Protein AF-A0A414Q2P1-F1 (afdb_monomer_lite)

Secondary structure (DSSP, 8-state):
--HHHHHHHHHS-HHHHHHHHGGGHHHHTSTT----HHHHHTT---GGGT--HHHHHHH-TTTTT-TTHHHHHHHHHTT--HHHHHHHTT---HHHHHHHHH---TT-S-S-GGGGGG-------TTSEEEE-SS-EEEEE-HHHHHHHHHHTT--SPPEEEGGGTEEEEEE-SHHHHHHHHHHHH-

Foldseek 3Di:
DQPLLVLVPVPDDLVVLCVQCPVCSVQSPDPPRLDQLLQVLLRDQCPVSPCDLVSVCVSCVVLVQFPQSQLQVLQSSNSDDLVNVCVVVVADCPVVVCCRNVHDLAQAQRDDLVSLVSGDDDDDLVQWDWDDDPFKIKTWHDQVVQVVSCVVNVFPFHWDQDPVVRTIMTIGGHDNRSNVVVVVVVD

Radius of gyration: 20.67 Å; chains: 1; bounding box: 47×29×58 Å

Structure (mmCIF, N/CA/C/O backbone):
data_AF-A0A414Q2P1-F1
#
_entry.id   AF-A0A414Q2P1-F1
#
loop_
_atom_site.group_PDB
_atom_site.id
_atom_site.type_symbol
_atom_site.label_atom_id
_atom_site.label_alt_id
_atom_site.label_comp_id
_atom_site.label_asym_id
_atom_site.label_entity_id
_atom_site.label_seq_id
_atom_site.pdbx_PDB_ins_code
_atom_site.Cartn_x
_atom_site.Cartn_y
_atom_site.Cartn_z
_atom_site.occupancy
_atom_site.B_iso_or_equiv
_atom_site.auth_seq_id
_atom_site.auth_comp_id
_atom_site.auth_asym_id
_atom_site.auth_atom_id
_atom_site.pdbx_PDB_model_num
ATOM 1 N N . MET A 1 1 ? 8.642 -13.796 -22.201 1.00 82.38 1 MET A N 1
ATOM 2 C CA . MET A 1 1 ? 9.141 -12.411 -22.054 1.00 82.38 1 MET A CA 1
ATOM 3 C C . MET A 1 1 ? 8.268 -11.736 -20.996 1.00 82.38 1 MET A C 1
ATOM 5 O O . MET A 1 1 ? 7.237 -12.309 -20.677 1.00 82.38 1 MET A O 1
ATOM 9 N N . LEU A 1 2 ? 8.707 -10.645 -20.353 1.00 95.00 2 LEU A N 1
ATOM 10 C CA . LEU A 1 2 ? 7.862 -9.969 -19.355 1.00 95.00 2 LEU A CA 1
ATOM 11 C C . LEU A 1 2 ? 6.718 -9.230 -20.065 1.00 95.00 2 LEU A C 1
ATOM 13 O O . LEU A 1 2 ? 6.982 -8.499 -21.020 1.00 95.00 2 LEU A O 1
ATOM 17 N N . ILE A 1 3 ? 5.493 -9.359 -19.563 1.00 96.94 3 ILE A N 1
ATOM 18 C CA . ILE A 1 3 ? 4.287 -8.711 -20.097 1.00 96.94 3 ILE A CA 1
ATOM 19 C C . ILE A 1 3 ? 4.459 -7.189 -20.086 1.00 96.94 3 ILE A C 1
ATOM 21 O O . ILE A 1 3 ? 4.159 -6.514 -21.070 1.00 96.94 3 ILE A O 1
ATOM 25 N N . ILE A 1 4 ? 5.023 -6.620 -19.011 1.00 97.12 4 ILE A N 1
ATOM 26 C CA . ILE A 1 4 ? 5.301 -5.174 -18.967 1.00 97.12 4 ILE A CA 1
ATOM 27 C C . ILE A 1 4 ? 6.239 -4.730 -20.092 1.00 97.12 4 ILE A C 1
ATOM 29 O O . ILE A 1 4 ? 6.085 -3.645 -20.650 1.00 97.12 4 ILE A O 1
ATOM 33 N N . LYS A 1 5 ? 7.217 -5.567 -20.450 1.00 96.00 5 LYS A N 1
ATOM 34 C CA . LYS A 1 5 ? 8.152 -5.252 -21.527 1.00 96.00 5 LYS A CA 1
ATOM 35 C C . LYS A 1 5 ? 7.443 -5.265 -22.880 1.00 96.00 5 LYS A C 1
ATOM 37 O O . LYS A 1 5 ? 7.704 -4.370 -23.677 1.00 96.00 5 LYS A O 1
ATOM 42 N N . GLU A 1 6 ? 6.569 -6.238 -23.124 1.00 95.38 6 GLU A N 1
ATOM 43 C CA . GLU A 1 6 ? 5.749 -6.318 -24.342 1.00 95.38 6 GLU A CA 1
ATOM 44 C C . GLU A 1 6 ? 4.923 -5.043 -24.521 1.00 95.38 6 GLU A C 1
ATOM 46 O O . GLU A 1 6 ? 5.100 -4.335 -25.511 1.00 95.38 6 GLU A O 1
ATOM 51 N N . LYS A 1 7 ? 4.163 -4.653 -23.492 1.00 96.81 7 LYS A N 1
ATOM 52 C CA . LYS A 1 7 ? 3.349 -3.427 -23.506 1.00 96.81 7 LYS A CA 1
ATOM 53 C C . LYS A 1 7 ? 4.170 -2.159 -23.764 1.00 96.81 7 LYS A C 1
ATOM 55 O O . LYS A 1 7 ? 3.723 -1.253 -24.463 1.00 96.81 7 LYS A O 1
ATOM 60 N N . ILE A 1 8 ? 5.385 -2.071 -23.215 1.00 96.56 8 ILE A N 1
ATOM 61 C CA . ILE A 1 8 ? 6.287 -0.937 -23.475 1.00 96.56 8 ILE A CA 1
ATOM 62 C C . ILE A 1 8 ? 6.750 -0.925 -24.938 1.00 96.56 8 ILE A C 1
ATOM 64 O O . ILE A 1 8 ? 6.778 0.138 -25.555 1.00 96.56 8 ILE A O 1
ATOM 68 N N . LEU A 1 9 ? 7.116 -2.081 -25.495 1.00 95.00 9 LEU A N 1
ATOM 69 C CA . LEU A 1 9 ? 7.580 -2.189 -26.882 1.00 95.00 9 LEU A CA 1
ATOM 70 C C . LEU A 1 9 ? 6.463 -1.935 -27.903 1.00 95.00 9 LEU A C 1
ATOM 72 O O . LEU A 1 9 ? 6.745 -1.429 -28.983 1.00 95.00 9 LEU A O 1
ATOM 76 N N . GLU A 1 10 ? 5.215 -2.253 -27.561 1.00 95.12 10 GLU A N 1
ATOM 77 C CA . GLU A 1 10 ? 4.040 -1.937 -28.382 1.00 95.12 10 GLU A CA 1
ATOM 78 C C . GLU A 1 10 ? 3.695 -0.445 -28.351 1.00 95.12 10 GLU A C 1
ATOM 80 O O . GLU A 1 10 ? 3.250 0.117 -29.352 1.00 95.12 10 GLU A O 1
ATOM 85 N N . LYS A 1 11 ? 3.896 0.215 -27.203 1.00 95.75 11 LYS A N 1
ATOM 86 C CA . LYS A 1 11 ? 3.497 1.613 -27.009 1.00 95.75 11 LYS A CA 1
ATOM 87 C C . LYS A 1 11 ? 4.512 2.627 -27.531 1.00 95.75 11 LYS A C 1
ATOM 89 O O . LYS A 1 11 ? 4.102 3.701 -27.969 1.00 95.75 11 LYS A O 1
ATOM 94 N N . TYR A 1 12 ? 5.805 2.329 -27.428 1.00 95.81 12 TYR A N 1
ATOM 95 C CA . TYR A 1 12 ? 6.878 3.291 -27.681 1.00 95.81 12 TYR A CA 1
ATOM 96 C C . TYR A 1 12 ? 7.816 2.812 -28.786 1.00 95.81 12 TYR A C 1
ATOM 98 O O . TYR A 1 12 ? 8.242 1.657 -28.822 1.00 95.81 12 TYR A O 1
ATOM 106 N N . SER A 1 13 ? 8.230 3.736 -29.647 1.00 96.00 13 SER A N 1
ATOM 107 C CA . SER A 1 13 ? 9.248 3.474 -30.660 1.00 96.00 13 SER A CA 1
ATOM 108 C C . SER A 1 13 ? 10.633 3.256 -30.039 1.00 96.00 13 SER A C 1
ATOM 110 O O . SER A 1 13 ? 10.964 3.740 -28.954 1.00 96.00 13 SER A O 1
ATOM 112 N N . ILE A 1 14 ? 11.519 2.591 -30.785 1.00 95.44 14 ILE A N 1
ATOM 113 C CA . ILE A 1 14 ? 12.919 2.381 -30.379 1.00 95.44 14 ILE A CA 1
ATOM 114 C C . ILE A 1 14 ? 13.636 3.707 -30.071 1.00 95.44 14 ILE A C 1
ATOM 116 O O . ILE A 1 14 ? 14.467 3.755 -29.162 1.00 95.44 14 ILE A O 1
ATOM 120 N N . LEU A 1 15 ? 13.351 4.773 -30.826 1.00 96.81 15 LEU A N 1
ATOM 121 C CA . LEU A 1 15 ? 13.979 6.083 -30.626 1.00 96.81 15 LEU A CA 1
ATOM 122 C C . LEU A 1 15 ? 13.532 6.726 -29.308 1.00 96.81 15 LEU A C 1
ATOM 124 O O . LEU A 1 15 ? 14.373 7.233 -28.565 1.00 96.81 15 LEU A O 1
ATOM 128 N N . GLU A 1 16 ? 12.242 6.642 -28.980 1.00 96.69 16 GLU A N 1
ATOM 129 C CA . GLU A 1 16 ? 11.712 7.119 -27.698 1.00 96.69 16 GLU A CA 1
ATOM 130 C C . GLU A 1 16 ? 12.307 6.335 -26.531 1.00 96.69 16 GLU A C 1
ATOM 132 O O . GLU A 1 16 ? 12.812 6.927 -25.578 1.00 96.69 16 GLU A O 1
ATOM 137 N N . LEU A 1 17 ? 12.343 5.005 -26.632 1.00 96.69 17 LEU A N 1
ATOM 138 C CA . LEU A 1 17 ? 12.888 4.146 -25.582 1.00 96.69 17 LEU A CA 1
ATOM 139 C C . LEU A 1 17 ? 14.386 4.368 -25.352 1.00 96.69 17 LEU A C 1
ATOM 141 O O . LEU A 1 17 ? 14.836 4.342 -24.207 1.00 96.69 17 LEU A O 1
ATOM 145 N N . LYS A 1 18 ? 15.164 4.644 -26.407 1.00 96.69 18 LYS A N 1
ATOM 146 C CA . LYS A 1 18 ? 16.570 5.063 -26.277 1.00 96.69 18 LYS A CA 1
ATOM 147 C C . LYS A 1 18 ? 16.705 6.367 -25.496 1.00 96.69 18 LYS A C 1
ATOM 149 O O . LYS A 1 18 ? 17.611 6.478 -24.675 1.00 96.69 18 LYS A O 1
ATOM 154 N N . LYS A 1 19 ? 15.819 7.339 -25.734 1.00 97.12 19 LYS A N 1
ATOM 155 C CA . LYS A 1 19 ? 15.816 8.622 -25.017 1.00 97.12 19 LYS A CA 1
ATOM 156 C C . LYS A 1 19 ? 15.412 8.451 -23.549 1.00 97.12 19 LYS A C 1
ATOM 158 O O . LYS A 1 19 ? 16.044 9.048 -22.687 1.00 97.12 19 LYS A O 1
ATOM 163 N N . ILE A 1 20 ? 14.400 7.626 -23.276 1.00 96.06 20 ILE A N 1
ATOM 164 C CA . ILE A 1 20 ? 13.879 7.363 -21.925 1.00 96.06 20 ILE A CA 1
ATOM 165 C C . ILE A 1 20 ? 14.904 6.603 -21.075 1.00 96.06 20 ILE A C 1
ATOM 167 O O . ILE A 1 20 ? 15.233 7.027 -19.972 1.00 96.06 20 ILE A O 1
ATOM 171 N N . PHE A 1 21 ? 15.426 5.485 -21.583 1.00 96.00 21 PHE A N 1
ATOM 172 C CA . PHE A 1 21 ? 16.299 4.599 -20.806 1.00 96.00 21 PHE A CA 1
ATOM 173 C C . PHE A 1 21 ? 17.791 4.941 -20.914 1.00 96.00 21 PHE A C 1
ATOM 175 O O . PHE A 1 21 ? 18.596 4.423 -20.137 1.00 96.00 21 PHE A O 1
ATOM 182 N N . GLY A 1 22 ? 18.195 5.774 -21.876 1.00 95.25 22 GLY A N 1
ATOM 183 C CA . GLY A 1 22 ? 19.597 6.123 -22.097 1.00 95.25 22 GLY A CA 1
ATOM 184 C C . GLY A 1 22 ? 20.473 4.882 -22.290 1.00 95.25 22 GLY A C 1
ATOM 185 O O . GLY A 1 22 ? 20.155 3.988 -23.078 1.00 95.25 22 GLY A O 1
ATOM 186 N N . SER A 1 23 ? 21.568 4.787 -21.534 1.00 93.44 23 SER A N 1
ATOM 187 C CA . SER A 1 23 ? 22.471 3.626 -21.575 1.00 93.44 23 SER A CA 1
ATOM 188 C C . SER A 1 23 ? 21.793 2.315 -21.155 1.00 93.44 23 SER A C 1
ATOM 190 O O . SER A 1 23 ? 22.153 1.247 -21.658 1.00 93.44 23 SER A O 1
ATOM 192 N N . TRP A 1 24 ? 20.762 2.378 -20.305 1.00 95.12 24 TRP A N 1
ATOM 193 C CA . TRP A 1 24 ? 20.017 1.202 -19.852 1.00 95.12 24 TRP A CA 1
ATOM 194 C C . TRP A 1 24 ? 19.169 0.572 -20.963 1.00 95.12 24 TRP A C 1
ATOM 196 O O . TRP A 1 24 ? 18.826 -0.608 -20.884 1.00 95.12 24 TRP A O 1
ATOM 206 N N . PHE A 1 25 ? 18.906 1.303 -22.055 1.00 96.38 25 PHE A N 1
ATOM 207 C CA . PHE A 1 25 ? 18.181 0.784 -23.217 1.00 96.38 25 PHE A CA 1
ATOM 208 C C . PHE A 1 25 ? 18.817 -0.495 -23.778 1.00 96.38 25 PHE A C 1
ATOM 210 O O . PHE A 1 25 ? 18.109 -1.429 -24.159 1.00 96.38 25 PHE A O 1
ATOM 217 N N . LEU A 1 26 ? 20.155 -0.566 -23.810 1.00 94.19 26 LEU A N 1
ATOM 218 C CA . LEU A 1 26 ? 20.868 -1.743 -24.314 1.00 94.19 26 LEU A CA 1
ATOM 219 C C . LEU A 1 26 ? 20.594 -2.989 -23.470 1.00 94.19 26 LEU A C 1
ATOM 221 O O . LEU A 1 26 ? 20.526 -4.083 -24.024 1.00 94.19 26 LEU A O 1
ATOM 225 N N . TYR A 1 27 ? 20.406 -2.822 -22.161 1.00 94.19 27 TYR A N 1
ATOM 226 C CA . TYR A 1 27 ? 20.004 -3.903 -21.271 1.00 94.19 27 TYR A CA 1
ATOM 227 C C . TYR A 1 27 ? 18.517 -4.237 -21.444 1.00 94.19 27 TYR A C 1
ATOM 229 O O . TYR A 1 27 ? 18.177 -5.403 -21.645 1.00 94.19 27 TYR A O 1
ATOM 237 N N . PHE A 1 28 ? 17.646 -3.222 -21.463 1.00 95.00 28 PHE A N 1
ATOM 238 C CA . PHE A 1 28 ? 16.199 -3.379 -21.648 1.00 95.00 28 PHE A CA 1
ATOM 239 C C . PHE A 1 28 ? 15.837 -4.154 -22.925 1.00 95.00 28 PHE A C 1
ATOM 241 O O . PHE A 1 28 ? 15.001 -5.063 -22.898 1.00 95.00 28 PHE A O 1
ATOM 248 N N . LYS A 1 29 ? 16.494 -3.851 -24.053 1.00 92.31 29 LYS A N 1
ATOM 249 C CA . LYS A 1 29 ? 16.164 -4.451 -25.357 1.00 92.31 29 LYS A CA 1
ATOM 250 C C . LYS A 1 29 ? 16.510 -5.939 -25.475 1.00 92.31 29 LYS A C 1
ATOM 252 O O . LYS A 1 29 ? 15.984 -6.596 -26.368 1.00 92.31 29 LYS A O 1
ATOM 257 N N . ARG A 1 30 ? 17.370 -6.489 -24.608 1.00 93.19 30 ARG A N 1
ATOM 258 C CA . ARG A 1 30 ? 17.822 -7.890 -24.705 1.00 93.19 30 ARG A CA 1
ATOM 259 C C . ARG A 1 30 ? 16.650 -8.867 -24.656 1.00 93.19 30 ARG A C 1
ATOM 261 O O . ARG A 1 30 ? 15.740 -8.692 -23.850 1.00 93.19 30 ARG A O 1
ATOM 268 N N . SER A 1 31 ? 16.674 -9.916 -25.471 1.00 88.56 31 SER A N 1
ATOM 269 C CA . SER A 1 31 ? 15.616 -10.939 -25.484 1.00 88.56 31 SER A CA 1
ATOM 270 C C . SER A 1 31 ? 15.438 -11.626 -24.123 1.00 88.56 31 SER A C 1
ATOM 272 O O . SER A 1 31 ? 14.318 -11.951 -23.740 1.00 88.56 31 SER A O 1
ATOM 274 N N . ASP A 1 32 ? 16.520 -11.761 -23.355 1.00 90.12 32 ASP A N 1
ATOM 275 C CA . ASP A 1 32 ? 16.567 -12.374 -22.026 1.00 90.12 32 ASP A CA 1
ATOM 276 C C . ASP A 1 32 ? 16.413 -11.375 -20.864 1.00 90.12 32 ASP A C 1
ATOM 278 O O . ASP A 1 32 ? 16.790 -11.678 -19.732 1.00 90.12 32 ASP A O 1
ATOM 282 N N . PHE A 1 33 ? 15.881 -10.177 -21.121 1.00 92.81 33 PHE A N 1
ATOM 283 C CA . PHE A 1 33 ? 15.670 -9.154 -20.097 1.00 92.81 33 PHE A CA 1
ATOM 284 C C . PHE A 1 33 ? 14.826 -9.670 -18.915 1.00 92.81 33 PHE A C 1
ATOM 286 O O . PHE A 1 33 ? 13.720 -10.180 -19.100 1.00 92.81 33 PHE A O 1
ATOM 293 N N . LYS A 1 34 ? 15.343 -9.484 -17.693 1.00 88.62 34 LYS A N 1
ATOM 294 C CA . LYS A 1 34 ? 14.721 -9.886 -16.415 1.00 88.62 34 LYS A CA 1
ATOM 295 C C . LYS A 1 34 ? 14.717 -8.741 -15.395 1.00 88.62 34 LYS A C 1
ATOM 297 O O . LYS A 1 34 ? 14.960 -8.958 -14.212 1.00 88.62 34 LYS A O 1
ATOM 302 N N . GLY A 1 35 ? 14.537 -7.503 -15.857 1.00 91.69 35 GLY A N 1
ATOM 303 C CA . GLY A 1 35 ? 14.548 -6.341 -14.972 1.00 91.69 35 GLY A CA 1
ATOM 304 C C . GLY A 1 35 ? 13.337 -6.297 -14.037 1.00 91.69 35 GLY A C 1
ATOM 305 O O . GLY A 1 35 ? 12.208 -6.589 -14.429 1.00 91.69 35 GLY A O 1
ATOM 306 N N . GLU A 1 36 ? 13.586 -5.891 -12.796 1.00 94.88 36 GLU A N 1
ATOM 307 C CA . GLU A 1 36 ? 12.543 -5.609 -11.809 1.00 94.88 36 GLU A CA 1
ATOM 308 C C . GLU A 1 36 ? 11.681 -4.414 -12.227 1.00 94.88 36 GLU A C 1
ATOM 310 O O . GLU A 1 36 ? 12.191 -3.448 -12.804 1.00 94.88 36 GLU A O 1
ATOM 315 N N . LEU A 1 37 ? 10.391 -4.442 -11.878 1.00 97.12 37 LEU A N 1
ATOM 316 C CA . LEU A 1 37 ? 9.441 -3.399 -12.274 1.00 97.12 37 LEU A CA 1
ATOM 317 C C . LEU A 1 37 ? 9.905 -2.008 -11.831 1.00 97.12 37 LEU A C 1
ATOM 319 O O . LEU A 1 37 ? 9.870 -1.079 -12.628 1.00 97.12 37 LEU A O 1
ATOM 323 N N . TYR A 1 38 ? 10.402 -1.878 -10.596 1.00 96.69 38 TYR A N 1
ATOM 324 C CA . TYR A 1 38 ? 10.861 -0.594 -10.058 1.00 96.69 38 TYR A CA 1
ATOM 325 C C . TYR A 1 38 ? 12.041 0.011 -10.833 1.00 96.69 38 TYR A C 1
ATOM 327 O O . TYR A 1 38 ? 12.192 1.227 -10.850 1.00 96.69 38 TYR A O 1
ATOM 335 N N . ASN A 1 39 ? 12.869 -0.817 -11.483 1.00 95.56 39 ASN A N 1
ATOM 336 C CA . ASN A 1 39 ? 13.954 -0.330 -12.337 1.00 95.56 39 ASN A CA 1
ATOM 337 C C . ASN A 1 39 ? 13.427 0.187 -13.672 1.00 95.56 39 ASN A C 1
ATOM 339 O O . ASN A 1 39 ? 14.053 1.042 -14.274 1.00 95.56 39 ASN A O 1
ATOM 343 N N . ILE A 1 40 ? 12.311 -0.349 -14.167 1.00 96.56 40 ILE A N 1
ATOM 344 C CA . ILE A 1 40 ? 11.661 0.164 -15.376 1.00 96.56 40 ILE A CA 1
ATOM 345 C C . ILE A 1 40 ? 10.983 1.493 -15.034 1.00 96.56 40 ILE A C 1
ATOM 347 O O . ILE A 1 40 ? 11.180 2.505 -15.707 1.00 96.56 40 ILE A O 1
ATOM 351 N N . THR A 1 41 ? 10.210 1.499 -13.951 1.00 96.62 41 THR A N 1
ATOM 352 C CA . THR A 1 41 ? 9.363 2.630 -13.568 1.00 96.62 41 THR A CA 1
ATOM 353 C C . THR A 1 41 ? 10.123 3.791 -12.941 1.00 96.62 41 THR A C 1
ATOM 355 O O . THR A 1 41 ? 9.580 4.887 -12.848 1.00 96.62 41 THR A O 1
ATOM 358 N N . SER A 1 42 ? 11.400 3.607 -12.589 1.00 95.38 42 SER A N 1
ATOM 359 C CA . SER A 1 42 ? 12.296 4.723 -12.275 1.00 95.38 42 SER A CA 1
ATOM 360 C C . SER A 1 42 ? 12.626 5.594 -13.494 1.00 95.38 42 SER A C 1
ATOM 362 O O . SER A 1 42 ? 13.042 6.733 -13.309 1.00 95.38 42 SER A O 1
ATOM 364 N N . TYR A 1 43 ? 12.456 5.081 -14.721 1.00 95.25 43 TYR A N 1
ATOM 365 C CA . TYR A 1 43 ? 12.643 5.847 -15.963 1.00 95.25 43 TYR A CA 1
ATOM 366 C C . TYR A 1 43 ? 11.321 6.252 -16.621 1.00 95.25 43 TYR A C 1
ATOM 368 O O . TYR A 1 43 ? 11.276 7.259 -17.324 1.00 95.25 43 TYR A O 1
ATOM 376 N N . LEU A 1 44 ? 10.259 5.461 -16.440 1.00 93.50 44 LEU A N 1
ATOM 377 C CA . LEU A 1 44 ? 9.022 5.598 -17.205 1.00 93.50 44 LEU A CA 1
ATOM 378 C C . LEU A 1 44 ? 7.775 5.362 -16.350 1.00 93.50 44 LEU A C 1
ATOM 380 O O . LEU A 1 44 ? 7.593 4.289 -15.782 1.00 93.50 44 LEU A O 1
ATOM 384 N N . THR A 1 45 ? 6.844 6.314 -16.349 1.00 91.00 45 THR A N 1
ATOM 385 C CA . THR A 1 45 ? 5.505 6.095 -15.786 1.00 91.00 45 THR A CA 1
ATOM 386 C C . THR A 1 45 ? 4.711 5.130 -16.667 1.00 91.00 45 THR A C 1
ATOM 388 O O . THR A 1 45 ? 4.581 5.349 -17.867 1.00 91.00 45 THR A O 1
ATOM 391 N N . ILE A 1 46 ? 4.125 4.092 -16.063 1.00 92.50 46 ILE A N 1
ATOM 392 C CA . ILE A 1 46 ? 3.424 3.012 -16.789 1.00 92.50 46 ILE A CA 1
ATOM 393 C C . ILE A 1 46 ? 1.902 3.002 -16.589 1.00 92.50 46 ILE A C 1
ATOM 395 O O . ILE A 1 46 ? 1.235 2.016 -16.892 1.00 92.50 46 ILE A O 1
ATOM 399 N N . ASN A 1 47 ? 1.322 4.081 -16.056 1.00 89.50 47 ASN A N 1
ATOM 400 C CA . ASN A 1 47 ? -0.122 4.155 -15.797 1.00 89.50 47 ASN A CA 1
ATOM 401 C C . ASN A 1 47 ? -0.967 4.078 -17.080 1.00 89.50 47 ASN A C 1
ATOM 403 O O . ASN A 1 47 ? -2.112 3.653 -17.024 1.00 89.50 47 ASN A O 1
ATOM 407 N N . ASN A 1 48 ? -0.395 4.443 -18.228 1.00 89.75 48 ASN A N 1
ATOM 408 C CA . ASN A 1 48 ? -1.042 4.411 -19.540 1.00 89.75 48 ASN A CA 1
ATOM 409 C C . ASN A 1 48 ? -0.912 3.064 -20.277 1.00 89.75 48 ASN A C 1
ATOM 411 O O . ASN A 1 48 ? -1.340 2.973 -21.425 1.00 89.75 48 ASN A O 1
ATOM 415 N N . LEU A 1 49 ? -0.288 2.052 -19.664 1.00 93.44 49 LEU A N 1
ATOM 416 C CA . LEU A 1 49 ? -0.055 0.744 -20.289 1.00 93.44 49 LEU A CA 1
ATOM 417 C C . LEU A 1 49 ? -1.090 -0.313 -19.896 1.00 93.44 49 LEU A C 1
ATOM 419 O O . LEU A 1 49 ? -0.967 -1.457 -20.324 1.00 93.44 49 LEU A O 1
ATOM 423 N N . ASP A 1 50 ? -2.064 0.045 -19.055 1.00 93.56 50 ASP A N 1
ATOM 424 C CA . ASP A 1 50 ? -3.028 -0.899 -18.480 1.00 93.56 50 ASP A CA 1
ATOM 425 C C . ASP A 1 50 ? -2.334 -2.161 -17.929 1.00 93.56 50 ASP A C 1
ATOM 427 O O . ASP A 1 50 ? -2.680 -3.298 -18.239 1.00 93.56 50 ASP A O 1
ATOM 431 N N . TYR A 1 51 ? -1.228 -1.951 -17.209 1.00 97.19 51 TYR A N 1
ATOM 432 C CA . TYR A 1 51 ? -0.490 -3.029 -16.563 1.00 97.19 51 TYR A CA 1
ATOM 433 C C . TYR A 1 51 ? -1.088 -3.283 -15.182 1.00 97.19 51 TYR A C 1
ATOM 435 O O . TYR A 1 51 ? -1.043 -2.409 -14.301 1.00 97.19 51 TYR A O 1
ATOM 443 N N . SER A 1 52 ? -1.665 -4.470 -15.025 1.00 97.00 52 SER A N 1
ATOM 444 C CA . SER A 1 52 ? -2.480 -4.883 -13.883 1.00 97.00 52 SER A CA 1
ATOM 445 C C . SER A 1 52 ? -1.680 -5.635 -12.812 1.00 97.00 52 SER A C 1
ATOM 447 O O . SER A 1 52 ? -0.568 -6.114 -13.039 1.00 97.00 52 SER A O 1
ATOM 449 N N . LEU A 1 53 ? -2.274 -5.779 -11.621 1.00 97.00 53 LEU A N 1
ATOM 450 C CA . LEU A 1 53 ? -1.695 -6.577 -10.534 1.00 97.00 53 LEU A CA 1
ATOM 451 C C . LEU A 1 53 ? -1.560 -8.061 -10.916 1.00 97.00 53 LEU A C 1
ATOM 453 O O . LEU A 1 53 ? -0.603 -8.720 -10.513 1.00 97.00 53 LEU A O 1
ATOM 457 N N . GLU A 1 54 ? -2.497 -8.592 -11.701 1.00 97.25 54 GLU A N 1
ATOM 458 C CA . GLU A 1 54 ? -2.458 -9.991 -12.134 1.00 97.25 54 GLU A CA 1
ATOM 459 C C . GLU A 1 54 ? -1.329 -10.247 -13.136 1.00 97.25 54 GLU A C 1
ATOM 461 O O . GLU A 1 54 ? -0.638 -11.262 -13.049 1.00 97.25 54 GLU A O 1
ATOM 466 N N . GLU A 1 55 ? -1.064 -9.305 -14.041 1.00 97.75 55 GLU A N 1
ATOM 467 C CA . GLU A 1 55 ? 0.108 -9.368 -14.921 1.00 97.75 55 GLU A CA 1
ATOM 468 C C . GLU A 1 55 ? 1.411 -9.211 -14.132 1.00 97.75 55 GLU A C 1
ATOM 470 O O . GLU A 1 55 ? 2.366 -9.946 -14.377 1.00 97.75 55 GLU A O 1
ATOM 475 N N . PHE A 1 56 ? 1.434 -8.345 -13.116 1.00 97.62 56 PHE A N 1
ATOM 476 C CA . PHE A 1 56 ? 2.575 -8.226 -12.208 1.00 97.62 56 PHE A CA 1
ATOM 477 C C . PHE A 1 56 ? 2.902 -9.538 -11.486 1.00 97.62 56 PHE A C 1
ATOM 479 O O . PHE A 1 56 ? 4.066 -9.929 -11.410 1.00 97.62 56 PHE A O 1
ATOM 486 N N . LYS A 1 57 ? 1.893 -10.268 -11.000 1.00 97.12 57 LYS A N 1
ATOM 487 C CA . LYS A 1 57 ? 2.096 -11.589 -10.380 1.00 97.12 57 LYS A CA 1
ATOM 488 C C . LYS A 1 57 ? 2.667 -12.612 -11.367 1.00 97.12 57 LYS A C 1
ATOM 490 O O . LYS A 1 57 ? 3.478 -13.442 -10.958 1.00 97.12 57 LYS A O 1
ATOM 495 N N . LYS A 1 58 ? 2.274 -12.547 -12.645 1.00 96.75 58 LYS A N 1
ATOM 496 C CA . LYS A 1 58 ? 2.808 -13.414 -13.712 1.00 96.75 58 LYS A CA 1
ATOM 497 C C . LYS A 1 58 ? 4.263 -13.085 -14.042 1.00 96.75 58 LYS A C 1
ATOM 499 O O . LYS A 1 58 ? 5.074 -13.999 -14.162 1.00 96.75 58 LYS A O 1
ATOM 504 N N . ASP A 1 59 ? 4.595 -11.800 -14.143 1.00 96.88 59 ASP A N 1
ATOM 505 C CA . ASP A 1 59 ? 5.957 -11.335 -14.425 1.00 96.88 59 ASP A CA 1
ATOM 506 C C . ASP A 1 59 ? 6.920 -11.608 -13.258 1.00 96.88 59 ASP A C 1
ATOM 508 O O . ASP A 1 59 ? 8.086 -11.948 -13.474 1.00 96.88 59 ASP A O 1
ATOM 512 N N . TYR A 1 60 ? 6.434 -11.509 -12.016 1.00 96.25 60 TYR A N 1
ATOM 513 C CA . TYR A 1 60 ? 7.246 -11.609 -10.800 1.00 96.25 60 TYR A CA 1
ATOM 514 C C . TYR A 1 60 ? 6.696 -12.657 -9.810 1.00 96.25 60 TYR A C 1
ATOM 516 O O . TYR A 1 60 ? 6.349 -12.324 -8.671 1.00 96.25 60 TYR A O 1
ATOM 524 N N . PRO A 1 61 ? 6.689 -13.957 -10.168 1.00 95.00 61 PRO A N 1
ATOM 525 C CA . PRO A 1 61 ? 6.053 -15.012 -9.370 1.00 95.00 61 PRO A CA 1
ATOM 526 C C . PRO A 1 61 ? 6.700 -15.220 -7.994 1.00 95.00 61 PRO A C 1
ATOM 528 O O . PRO A 1 61 ? 6.075 -15.714 -7.067 1.00 95.00 61 PRO A O 1
ATOM 531 N N . LYS A 1 62 ? 7.955 -14.801 -7.791 1.00 93.62 62 LYS A N 1
ATOM 532 C CA . LYS A 1 62 ? 8.587 -14.852 -6.459 1.00 93.62 62 LYS A CA 1
ATOM 533 C C . LYS A 1 62 ? 7.936 -13.895 -5.457 1.00 93.62 62 LYS A C 1
ATOM 535 O O . LYS A 1 62 ? 8.054 -14.104 -4.251 1.00 93.62 62 LYS A O 1
ATOM 540 N N . LEU A 1 63 ? 7.287 -12.838 -5.944 1.00 94.75 63 LEU A N 1
ATOM 541 C CA . LEU A 1 63 ? 6.621 -11.844 -5.112 1.00 94.75 63 LEU A CA 1
ATOM 542 C C . LEU A 1 63 ? 5.170 -12.227 -4.807 1.00 94.75 63 LEU A C 1
ATOM 544 O O . LEU A 1 63 ? 4.640 -11.740 -3.813 1.00 94.75 63 LEU A O 1
ATOM 548 N N . SER A 1 64 ? 4.548 -13.128 -5.575 1.00 90.88 64 SER A N 1
ATOM 549 C CA . SER A 1 64 ? 3.129 -13.483 -5.409 1.00 90.88 64 SER A CA 1
ATOM 550 C C . SER A 1 64 ? 2.794 -14.089 -4.043 1.00 90.88 64 SER A C 1
ATOM 552 O O . SER A 1 64 ? 1.644 -14.040 -3.630 1.00 90.88 64 SER A O 1
ATOM 554 N N . ASN A 1 65 ? 3.789 -14.622 -3.327 1.00 92.25 65 ASN A N 1
ATOM 555 C CA . ASN A 1 65 ? 3.619 -15.206 -1.992 1.00 92.25 65 ASN A CA 1
ATOM 556 C C . ASN A 1 65 ? 3.530 -14.165 -0.860 1.00 92.25 65 ASN A C 1
ATOM 558 O O . ASN A 1 65 ? 3.361 -14.543 0.297 1.00 92.25 65 ASN A O 1
ATOM 562 N N . ASN A 1 66 ? 3.696 -12.873 -1.152 1.00 97.12 66 ASN A N 1
ATOM 563 C CA . ASN A 1 66 ? 3.494 -11.819 -0.159 1.00 97.12 66 ASN A CA 1
ATOM 564 C C . ASN A 1 66 ? 1.995 -11.573 0.026 1.00 97.12 66 ASN A C 1
ATOM 566 O O . ASN A 1 66 ? 1.292 -11.373 -0.964 1.00 97.12 66 ASN A O 1
ATOM 570 N N . LYS A 1 67 ? 1.517 -11.522 1.276 1.00 96.75 67 LYS A N 1
ATOM 571 C CA . LYS A 1 67 ? 0.110 -11.186 1.546 1.00 96.75 67 LYS A CA 1
ATOM 572 C C . LYS A 1 67 ? -0.260 -9.801 1.019 1.00 96.75 67 LYS A C 1
ATOM 574 O O . LYS A 1 67 ? -1.310 -9.645 0.410 1.00 96.75 67 LYS A O 1
ATOM 579 N N . GLU A 1 68 ? 0.645 -8.834 1.151 1.00 97.38 68 GLU A N 1
ATOM 580 C CA . GLU A 1 68 ? 0.414 -7.442 0.746 1.00 97.38 68 GLU A CA 1
ATOM 581 C C . GLU A 1 68 ? 0.999 -7.142 -0.646 1.00 97.38 68 GLU A C 1
ATOM 583 O O . GLU A 1 68 ? 1.657 -6.121 -0.878 1.00 97.38 68 GLU A O 1
ATOM 588 N N . ILE A 1 69 ? 0.805 -8.061 -1.599 1.00 97.69 69 ILE A N 1
ATOM 589 C CA . ILE A 1 69 ? 1.362 -7.948 -2.956 1.00 97.69 69 ILE A CA 1
ATOM 590 C C . ILE A 1 69 ? 0.859 -6.712 -3.710 1.00 97.69 69 ILE A C 1
ATOM 592 O O . ILE A 1 69 ? 1.607 -6.121 -4.487 1.00 97.69 69 ILE A O 1
ATOM 596 N N . ALA A 1 70 ? -0.372 -6.276 -3.448 1.00 97.75 70 ALA A N 1
ATOM 597 C CA . ALA A 1 70 ? -0.936 -5.070 -4.044 1.00 97.75 70 ALA A CA 1
ATOM 598 C C . ALA A 1 70 ? -0.175 -3.803 -3.599 1.00 97.75 70 ALA A C 1
ATOM 600 O O . ALA A 1 70 ? 0.178 -2.961 -4.428 1.00 97.75 70 ALA A O 1
ATOM 601 N N . THR A 1 71 ? 0.216 -3.725 -2.322 1.00 98.06 71 THR A N 1
ATOM 602 C CA . THR A 1 71 ? 1.099 -2.663 -1.818 1.00 98.06 71 THR A CA 1
ATOM 603 C C . THR A 1 71 ? 2.480 -2.702 -2.475 1.00 98.06 71 THR A C 1
ATOM 605 O O . THR A 1 71 ? 3.015 -1.663 -2.870 1.00 98.06 71 THR A O 1
ATOM 608 N N . ILE A 1 72 ? 3.074 -3.893 -2.627 1.00 98.12 72 ILE A N 1
ATOM 609 C CA . ILE A 1 72 ? 4.369 -4.053 -3.317 1.00 98.12 72 ILE A CA 1
ATOM 610 C C . ILE A 1 72 ? 4.259 -3.569 -4.763 1.00 98.12 72 ILE A C 1
ATOM 612 O O . ILE A 1 72 ? 5.140 -2.853 -5.238 1.00 98.12 72 ILE A O 1
ATOM 616 N N . PHE A 1 73 ? 3.171 -3.919 -5.445 1.00 98.06 73 PHE A N 1
ATOM 617 C CA . PHE A 1 73 ? 2.913 -3.485 -6.807 1.00 98.06 73 PHE A CA 1
ATOM 618 C C . PHE A 1 73 ? 2.822 -1.961 -6.909 1.00 98.06 73 PHE A C 1
ATOM 620 O O . PHE A 1 73 ? 3.526 -1.375 -7.729 1.00 98.06 73 PHE A O 1
ATOM 627 N N . LYS A 1 74 ? 2.051 -1.292 -6.039 1.00 97.56 74 LYS A N 1
ATOM 628 C CA . LYS A 1 74 ? 1.982 0.182 -5.992 1.00 97.56 74 LYS A CA 1
ATOM 629 C C . LYS A 1 74 ? 3.347 0.822 -5.727 1.00 97.56 74 LYS A C 1
ATOM 631 O O . LYS A 1 74 ? 3.721 1.775 -6.411 1.00 97.56 74 LYS A O 1
ATOM 636 N N . LEU A 1 75 ? 4.117 0.276 -4.783 1.00 98.00 75 LEU A N 1
ATOM 637 C CA . LEU A 1 75 ? 5.477 0.736 -4.499 1.00 98.00 75 LEU A CA 1
ATOM 638 C C . LEU A 1 75 ? 6.378 0.597 -5.734 1.00 98.00 75 LEU A C 1
ATOM 640 O O . LEU A 1 75 ? 7.040 1.559 -6.123 1.00 98.00 75 LEU A O 1
ATOM 644 N N . TYR A 1 76 ? 6.366 -0.561 -6.392 1.00 97.94 76 TYR A N 1
ATOM 645 C CA . TYR A 1 76 ? 7.212 -0.811 -7.557 1.00 97.94 76 TYR A CA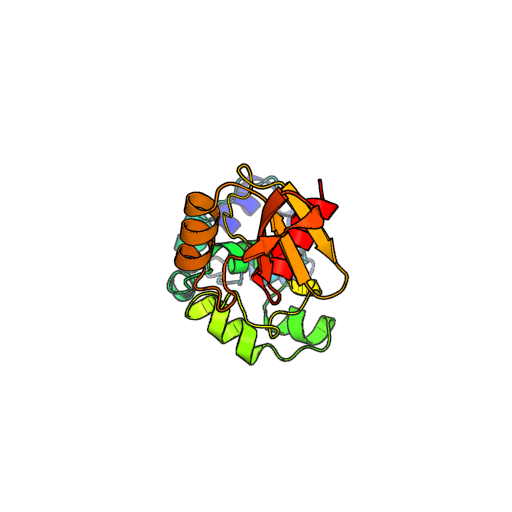 1
ATOM 646 C C . TYR A 1 76 ? 6.766 0.017 -8.761 1.00 97.94 76 TYR A C 1
ATOM 648 O O . TYR A 1 76 ? 7.616 0.535 -9.475 1.00 97.94 76 TYR A O 1
ATOM 656 N N . LYS A 1 77 ? 5.462 0.249 -8.957 1.00 96.94 77 LYS A N 1
ATOM 657 C CA . LYS A 1 77 ? 4.959 1.185 -9.977 1.00 96.94 77 LYS A CA 1
ATOM 658 C C . LYS A 1 77 ? 5.469 2.611 -9.781 1.00 96.94 77 LYS A C 1
ATOM 660 O O . LYS A 1 77 ? 5.598 3.332 -10.761 1.00 96.94 77 LYS A O 1
ATOM 665 N N . SER A 1 78 ? 5.785 3.005 -8.547 1.00 95.88 78 SER A N 1
ATOM 666 C CA . SER A 1 78 ? 6.313 4.339 -8.234 1.00 95.88 78 SER A CA 1
ATOM 667 C C . SER A 1 78 ? 7.821 4.509 -8.475 1.00 95.88 78 SER A C 1
ATOM 669 O O . SER A 1 78 ? 8.371 5.560 -8.153 1.00 95.88 78 SER A O 1
ATOM 671 N N . GLY A 1 79 ? 8.504 3.479 -8.989 1.00 96.69 79 GLY A N 1
ATOM 672 C CA . GLY A 1 79 ? 9.952 3.504 -9.218 1.00 96.69 79 GLY A CA 1
ATOM 673 C C . GLY A 1 79 ? 10.789 3.166 -7.984 1.00 96.69 79 GLY A C 1
ATOM 674 O O . GLY A 1 79 ? 12.010 3.307 -8.008 1.00 96.69 79 GLY A O 1
ATOM 675 N N . PHE A 1 80 ? 10.163 2.709 -6.895 1.00 97.44 80 PHE A N 1
ATOM 676 C CA . PHE A 1 80 ? 10.867 2.317 -5.678 1.00 97.44 80 PHE A CA 1
ATOM 677 C C . PHE A 1 80 ? 10.851 0.805 -5.468 1.00 97.44 80 PHE A C 1
ATOM 679 O O . PHE A 1 80 ? 9.813 0.156 -5.492 1.00 97.44 80 PHE A O 1
ATOM 686 N N . SER A 1 81 ? 12.015 0.251 -5.140 1.00 96.88 81 SER A N 1
ATOM 687 C CA . SER A 1 81 ? 12.093 -0.959 -4.322 1.00 96.88 81 SER A CA 1
ATOM 688 C C . SER A 1 81 ? 11.918 -0.605 -2.842 1.00 96.88 81 SER A C 1
ATOM 690 O O . SER A 1 81 ? 12.139 0.540 -2.431 1.00 96.88 81 SER A O 1
ATOM 692 N N . LEU A 1 82 ? 11.627 -1.604 -2.004 1.00 96.75 82 LEU A N 1
ATOM 693 C CA . LEU A 1 82 ? 11.585 -1.418 -0.551 1.00 96.75 82 LEU A CA 1
ATOM 694 C C . LEU A 1 82 ? 12.916 -0.877 -0.001 1.00 96.75 82 LEU A C 1
ATOM 696 O O . LEU A 1 82 ? 12.926 0.013 0.844 1.00 96.75 82 LEU A O 1
ATOM 700 N N . ARG A 1 83 ? 14.046 -1.362 -0.532 1.00 96.94 83 ARG A N 1
ATOM 701 C CA . ARG A 1 83 ? 15.392 -0.920 -0.137 1.00 96.94 83 ARG A CA 1
ATOM 702 C C . ARG A 1 83 ? 15.639 0.542 -0.492 1.00 96.94 83 ARG A C 1
ATOM 704 O O . ARG A 1 83 ? 16.050 1.316 0.364 1.00 96.94 83 ARG A O 1
ATOM 711 N N . THR A 1 84 ? 15.391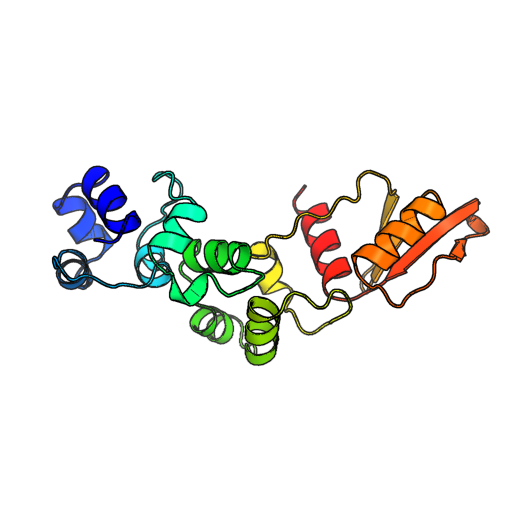 0.923 -1.743 1.00 97.12 84 THR A N 1
ATOM 712 C CA . THR A 1 84 ? 15.593 2.307 -2.210 1.00 97.12 84 THR A CA 1
ATOM 713 C C . THR A 1 84 ? 14.659 3.279 -1.498 1.00 97.12 84 THR A C 1
ATOM 715 O O . THR A 1 84 ? 15.056 4.404 -1.211 1.00 97.12 84 THR A O 1
ATOM 718 N N . TRP A 1 85 ? 13.443 2.838 -1.163 1.00 97.81 85 TRP A N 1
ATOM 719 C CA . TRP A 1 85 ? 12.531 3.612 -0.329 1.00 97.81 85 TRP A CA 1
ATOM 720 C C . TRP A 1 85 ? 13.098 3.817 1.084 1.00 97.81 85 TRP A C 1
ATOM 722 O O . TRP A 1 85 ? 13.187 4.954 1.540 1.00 97.81 85 TRP A O 1
ATOM 732 N N . GLY A 1 86 ? 13.560 2.749 1.745 1.00 97.19 86 GLY A N 1
ATOM 733 C CA . GLY A 1 86 ? 14.143 2.834 3.088 1.00 97.19 86 GLY A CA 1
ATOM 734 C C . GLY A 1 86 ? 15.361 3.753 3.160 1.00 97.19 86 GLY A C 1
ATOM 735 O O . GLY A 1 86 ? 15.465 4.555 4.082 1.00 97.19 86 GLY A O 1
ATOM 736 N N . ILE A 1 87 ? 16.229 3.709 2.144 1.00 97.12 87 ILE A N 1
ATOM 737 C CA . ILE A 1 87 ? 17.369 4.629 2.017 1.00 97.12 87 ILE A CA 1
ATOM 738 C C . ILE A 1 87 ? 16.880 6.076 1.887 1.00 97.12 87 ILE A C 1
ATOM 740 O O . ILE A 1 87 ? 17.320 6.938 2.642 1.00 97.12 87 ILE A O 1
ATOM 744 N N . LYS A 1 88 ? 15.944 6.348 0.966 1.00 96.44 88 LYS A N 1
ATOM 745 C CA . LYS A 1 88 ? 15.441 7.706 0.703 1.00 96.44 88 LYS A CA 1
ATOM 746 C C . LYS A 1 88 ? 14.828 8.364 1.942 1.00 96.44 88 LYS A C 1
ATOM 748 O O . LYS A 1 88 ? 15.005 9.560 2.137 1.00 96.44 88 LYS A O 1
ATOM 753 N N . PHE A 1 89 ? 14.093 7.600 2.746 1.00 95.38 89 PHE A N 1
ATOM 754 C CA . PHE A 1 89 ? 13.383 8.115 3.922 1.00 95.38 89 PHE A CA 1
ATOM 755 C C . PHE A 1 89 ? 14.110 7.847 5.247 1.00 95.38 89 PHE A C 1
ATOM 757 O O . PHE A 1 89 ? 13.554 8.133 6.307 1.00 95.38 89 PHE A O 1
ATOM 764 N N . ASN A 1 90 ? 15.332 7.305 5.195 1.00 95.38 90 ASN A N 1
ATOM 765 C CA . ASN A 1 90 ? 16.124 6.906 6.358 1.00 95.38 90 ASN A CA 1
ATOM 766 C C . ASN A 1 90 ? 15.324 6.040 7.359 1.00 95.38 90 ASN A C 1
ATOM 768 O O . ASN A 1 90 ? 15.192 6.377 8.537 1.00 95.38 90 ASN A O 1
ATOM 772 N N . LYS A 1 91 ? 14.726 4.945 6.871 1.00 94.62 91 LYS A N 1
ATOM 773 C CA . LYS A 1 91 ? 13.904 4.016 7.669 1.00 94.62 91 LYS A CA 1
ATOM 774 C C . LYS A 1 91 ? 14.469 2.599 7.625 1.00 94.62 91 LYS A C 1
ATOM 776 O O . LYS A 1 91 ? 14.864 2.120 6.561 1.00 94.62 91 LYS A O 1
ATOM 781 N N . ASP A 1 92 ? 14.402 1.899 8.758 1.00 92.00 92 ASP A N 1
ATOM 782 C CA . ASP A 1 92 ? 14.572 0.445 8.774 1.00 92.00 92 ASP A CA 1
ATOM 783 C C . ASP A 1 92 ? 13.376 -0.228 8.085 1.00 92.00 92 ASP A C 1
ATOM 785 O O . ASP A 1 92 ? 12.212 0.041 8.389 1.00 92.00 92 ASP A O 1
ATOM 789 N N . ILE A 1 93 ? 13.676 -1.116 7.143 1.00 95.12 93 ILE A N 1
ATOM 790 C CA . ILE A 1 93 ? 12.682 -1.819 6.338 1.00 95.12 93 ILE A CA 1
ATOM 791 C C . ILE A 1 93 ? 12.371 -3.223 6.851 1.00 95.12 93 ILE A C 1
ATOM 793 O O . ILE A 1 93 ? 11.502 -3.876 6.279 1.00 95.12 93 ILE A O 1
ATOM 797 N N . ASN A 1 94 ? 13.051 -3.724 7.885 1.00 94.12 94 ASN A N 1
ATOM 798 C CA . ASN A 1 94 ? 12.892 -5.113 8.329 1.00 94.12 94 ASN A CA 1
ATOM 799 C C . ASN A 1 94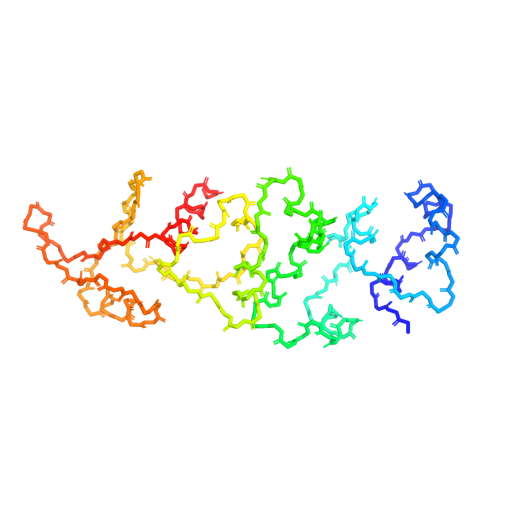 ? 11.461 -5.421 8.784 1.00 94.12 94 ASN A C 1
ATOM 801 O O . ASN A 1 94 ? 10.855 -6.396 8.331 1.00 94.12 94 ASN A O 1
ATOM 805 N N . HIS A 1 95 ? 10.887 -4.554 9.621 1.00 92.44 95 HIS A N 1
ATOM 806 C CA . HIS A 1 95 ? 9.498 -4.688 10.067 1.00 92.44 95 HIS A CA 1
ATOM 807 C C . HIS A 1 95 ? 8.509 -4.576 8.909 1.00 92.44 95 HIS A C 1
ATOM 809 O O . HIS A 1 95 ? 7.554 -5.348 8.834 1.00 92.44 95 HIS A O 1
ATOM 815 N N . LEU A 1 96 ? 8.769 -3.660 7.976 1.00 95.06 96 LEU A N 1
ATOM 816 C CA . LEU A 1 96 ? 7.923 -3.461 6.811 1.00 95.06 96 LEU A CA 1
ATOM 817 C C . LEU A 1 96 ? 7.970 -4.668 5.869 1.00 95.06 96 LEU A C 1
ATOM 819 O O . LEU A 1 96 ? 6.931 -5.170 5.461 1.00 95.06 96 LEU A O 1
ATOM 823 N N . LYS A 1 97 ? 9.163 -5.207 5.600 1.00 95.56 97 LYS A N 1
ATOM 824 C CA . LYS A 1 97 ? 9.363 -6.432 4.817 1.00 95.56 97 LYS A CA 1
ATOM 825 C C . LYS A 1 97 ? 8.597 -7.606 5.421 1.00 95.56 97 LYS A C 1
ATOM 827 O O . LYS A 1 97 ? 7.963 -8.355 4.685 1.00 95.56 97 LYS A O 1
ATOM 832 N N . LYS A 1 98 ? 8.649 -7.759 6.749 1.00 95.50 98 LYS A N 1
ATOM 833 C CA . LYS A 1 98 ? 7.908 -8.809 7.453 1.00 95.50 98 LYS A CA 1
ATOM 834 C C . LYS A 1 98 ? 6.400 -8.632 7.289 1.00 95.50 98 LYS A C 1
ATOM 836 O O . LYS A 1 98 ? 5.737 -9.586 6.913 1.00 95.50 98 LYS A O 1
ATOM 841 N N . GLN A 1 99 ? 5.869 -7.429 7.503 1.00 96.00 99 GLN A N 1
ATOM 842 C CA . GLN A 1 99 ? 4.429 -7.182 7.362 1.00 96.00 99 GLN A CA 1
ATOM 843 C C . GLN A 1 99 ? 3.933 -7.308 5.917 1.00 96.00 99 GLN A C 1
ATOM 845 O O . GLN A 1 99 ? 2.856 -7.841 5.698 1.00 96.00 99 GLN A O 1
ATOM 850 N N . LEU A 1 100 ? 4.729 -6.919 4.917 1.00 96.88 100 LEU A N 1
ATOM 851 C CA . LEU A 1 100 ? 4.363 -7.146 3.514 1.00 96.88 100 LEU A CA 1
ATOM 852 C C . LEU A 1 100 ? 4.254 -8.644 3.184 1.00 96.88 100 LEU A C 1
ATOM 854 O O . LEU A 1 100 ? 3.384 -9.055 2.415 1.00 96.88 100 LEU A O 1
ATOM 858 N N . LYS A 1 101 ? 5.127 -9.461 3.785 1.00 96.94 101 LYS A N 1
ATOM 859 C CA . LYS A 1 101 ? 5.130 -10.913 3.607 1.00 96.94 101 LYS A CA 1
ATOM 860 C C . LYS A 1 101 ? 3.995 -11.591 4.376 1.00 96.94 101 LYS A C 1
ATOM 862 O O . LYS A 1 101 ? 3.245 -12.362 3.787 1.00 96.94 101 LYS A O 1
ATOM 867 N N . ASP A 1 102 ? 3.886 -11.304 5.671 1.00 96.38 102 ASP A N 1
ATOM 868 C CA . ASP A 1 102 ? 3.077 -12.068 6.629 1.00 96.38 102 ASP A CA 1
ATOM 869 C C . ASP A 1 102 ? 1.691 -11.450 6.888 1.00 96.38 102 ASP A C 1
ATOM 871 O O . ASP A 1 102 ? 0.836 -12.095 7.506 1.00 96.38 102 ASP A O 1
ATOM 875 N N . GLY A 1 103 ? 1.448 -10.238 6.386 1.00 95.81 103 GLY A N 1
ATOM 876 C CA . GLY A 1 103 ? 0.238 -9.445 6.589 1.00 95.81 103 GLY A CA 1
ATOM 877 C C . GLY A 1 103 ? 0.433 -8.301 7.585 1.00 95.81 103 GLY A C 1
ATOM 878 O O . GLY A 1 103 ? 1.309 -8.347 8.460 1.00 95.81 103 GLY A O 1
ATOM 879 N N . TYR A 1 104 ? -0.397 -7.266 7.457 1.00 95.94 104 TYR A N 1
ATOM 880 C CA . TYR A 1 104 ? -0.359 -6.120 8.362 1.00 95.94 104 TYR A CA 1
ATOM 881 C C . TYR A 1 104 ? -0.772 -6.450 9.799 1.00 95.94 104 TYR A C 1
ATOM 883 O O . TYR A 1 104 ? -1.713 -7.193 10.067 1.00 95.94 104 TYR A O 1
ATOM 891 N N . ILE A 1 105 ? -0.086 -5.812 10.747 1.00 95.12 105 ILE A N 1
ATOM 892 C CA . ILE A 1 105 ? -0.450 -5.781 12.162 1.00 95.12 105 ILE A CA 1
ATOM 893 C C . ILE A 1 105 ? -1.064 -4.407 12.436 1.00 95.12 105 ILE A C 1
ATOM 895 O O . ILE A 1 105 ? -0.350 -3.428 12.657 1.00 95.12 105 ILE A O 1
ATOM 899 N N . TYR A 1 106 ? -2.393 -4.334 12.445 1.00 94.81 106 TYR A N 1
ATOM 900 C CA . TYR A 1 106 ? -3.152 -3.075 12.465 1.00 94.81 106 TYR A CA 1
ATOM 901 C C . TYR A 1 106 ? -2.888 -2.161 13.671 1.00 94.81 106 TYR A C 1
ATOM 903 O O . TYR A 1 106 ? -2.884 -0.942 13.523 1.00 94.81 106 TYR A O 1
ATOM 911 N N . ASN A 1 107 ? -2.561 -2.729 14.835 1.00 92.50 107 ASN A N 1
ATOM 912 C CA . ASN A 1 107 ? -2.191 -1.957 16.033 1.00 92.50 107 ASN A CA 1
ATOM 913 C C . ASN A 1 107 ? -0.698 -1.572 16.089 1.00 92.50 107 ASN A C 1
ATOM 915 O O . ASN A 1 107 ? -0.235 -1.018 17.087 1.00 92.50 107 ASN A O 1
ATOM 919 N N . SER A 1 108 ? 0.106 -1.934 15.084 1.00 92.44 108 SER A N 1
ATOM 920 C CA . SER A 1 108 ? 1.543 -1.647 15.073 1.00 92.44 108 SER A CA 1
ATOM 921 C C . SER A 1 108 ? 1.814 -0.177 14.775 1.00 92.44 108 SER A C 1
ATOM 923 O O . SER A 1 108 ? 1.175 0.405 13.913 1.00 92.44 108 SER A O 1
ATOM 925 N N . THR A 1 109 ? 2.828 0.408 15.404 1.00 90.25 109 THR A N 1
ATOM 926 C CA . THR A 1 109 ? 3.341 1.749 15.064 1.00 90.25 109 THR A CA 1
ATOM 927 C C . THR A 1 109 ? 4.606 1.685 14.200 1.00 90.25 109 THR A C 1
ATOM 929 O O . THR A 1 109 ? 5.323 2.673 14.077 1.00 90.25 109 THR A O 1
ATOM 932 N N . SER A 1 110 ? 4.939 0.503 13.665 1.00 89.69 110 SER A N 1
ATOM 933 C CA . SER A 1 110 ? 6.202 0.270 12.946 1.00 89.69 110 SER A CA 1
ATOM 934 C C . SER A 1 110 ? 6.159 0.636 11.463 1.00 89.69 110 SER A C 1
ATOM 936 O O . SER A 1 110 ? 7.212 0.688 10.835 1.00 89.69 110 SER A O 1
ATOM 938 N N . ILE A 1 111 ? 4.974 0.886 10.895 1.00 92.31 111 ILE A N 1
ATOM 939 C CA . ILE A 1 111 ? 4.839 1.310 9.498 1.00 92.31 111 ILE A CA 1
ATOM 940 C C . ILE A 1 111 ? 5.000 2.829 9.433 1.00 92.31 111 ILE A C 1
ATOM 942 O O . ILE A 1 111 ? 4.195 3.544 10.029 1.00 92.31 111 ILE A O 1
ATOM 946 N N . PRO A 1 112 ? 6.019 3.347 8.725 1.00 92.94 112 PRO A N 1
ATOM 947 C CA . PRO A 1 112 ? 6.222 4.787 8.637 1.00 92.94 112 PRO A CA 1
ATOM 948 C C . PRO A 1 112 ? 5.122 5.464 7.815 1.00 92.94 112 PRO A C 1
ATOM 950 O O . PRO A 1 112 ? 4.659 4.921 6.810 1.00 92.94 112 PRO A O 1
ATOM 953 N N . LYS A 1 113 ? 4.745 6.684 8.208 1.00 91.56 113 LYS A N 1
ATOM 954 C CA . LYS A 1 113 ? 3.669 7.456 7.561 1.00 91.56 113 LYS A CA 1
ATOM 955 C C . LYS A 1 113 ? 3.941 7.713 6.080 1.00 91.56 113 LYS A C 1
ATOM 957 O O . LYS A 1 113 ? 3.032 7.681 5.261 1.00 91.56 113 LYS A O 1
ATOM 96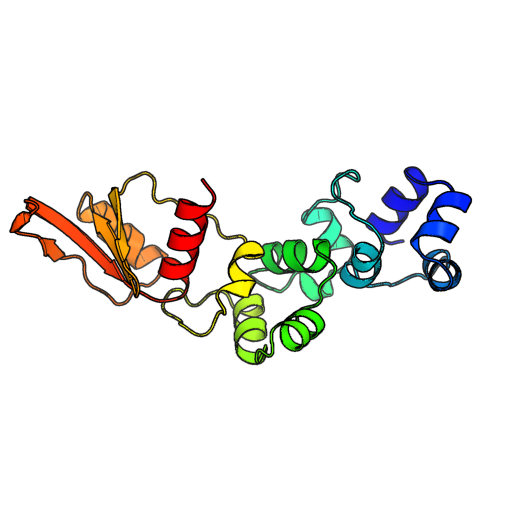2 N N . GLU A 1 114 ? 5.209 7.879 5.717 1.00 94.38 114 GLU A N 1
ATOM 963 C CA . GLU A 1 114 ? 5.670 8.092 4.344 1.00 94.38 114 GLU A CA 1
ATOM 964 C C . GLU A 1 114 ? 5.413 6.877 3.427 1.00 94.38 114 GLU A C 1
ATOM 966 O O . GLU A 1 114 ? 5.513 6.992 2.201 1.00 94.38 114 GLU A O 1
ATOM 971 N N . PHE A 1 115 ? 5.095 5.710 4.004 1.00 96.50 115 PHE A N 1
ATOM 972 C CA . PHE A 1 115 ? 4.762 4.490 3.271 1.00 96.50 115 PHE A CA 1
ATOM 973 C C . PHE A 1 115 ? 3.262 4.354 2.965 1.00 96.50 115 PHE A C 1
ATOM 975 O O . PHE A 1 115 ? 2.902 3.608 2.056 1.00 96.50 115 PHE A O 1
ATOM 982 N N . LEU A 1 116 ? 2.386 5.078 3.676 1.00 95.44 116 LEU A N 1
ATOM 983 C CA . LEU A 1 116 ? 0.926 4.889 3.615 1.00 95.44 116 LEU A CA 1
ATOM 984 C C . LEU A 1 116 ? 0.345 5.083 2.212 1.00 95.44 116 LEU A C 1
ATOM 986 O O . LEU A 1 116 ? -0.552 4.346 1.820 1.00 95.44 116 LEU A O 1
ATOM 990 N N . LYS A 1 117 ? 0.921 5.983 1.411 1.00 95.62 117 LYS A N 1
ATOM 991 C CA . LYS A 1 117 ? 0.508 6.206 0.017 1.00 95.62 117 LYS A CA 1
ATOM 992 C C . LYS A 1 117 ? 0.649 4.986 -0.902 1.00 95.62 117 LYS A C 1
ATOM 994 O O . LYS A 1 117 ? 0.048 4.952 -1.971 1.00 95.62 117 LYS A O 1
ATOM 999 N N . TYR A 1 118 ? 1.461 3.999 -0.521 1.00 97.00 118 TYR A N 1
ATOM 1000 C CA . TYR A 1 118 ? 1.601 2.751 -1.276 1.00 97.00 118 TYR A CA 1
ATOM 1001 C C . TYR A 1 118 ? 0.681 1.650 -0.760 1.00 97.00 118 TYR A C 1
ATOM 1003 O O . TYR A 1 118 ? 0.470 0.672 -1.470 1.00 97.00 118 TYR A O 1
ATOM 1011 N N . VAL A 1 119 ? 0.162 1.787 0.460 1.00 96.75 119 VAL A N 1
ATOM 1012 C CA . VAL A 1 119 ? -0.636 0.757 1.121 1.00 96.75 119 VAL A CA 1
ATOM 1013 C C . VAL A 1 119 ? -1.953 0.563 0.379 1.00 96.75 119 VAL A C 1
ATOM 1015 O O . VAL A 1 119 ? -2.705 1.513 0.133 1.00 96.75 119 VAL A O 1
ATOM 1018 N N . ASP A 1 120 ? -2.233 -0.692 0.050 1.00 94.38 120 ASP A N 1
ATOM 1019 C CA . ASP A 1 120 ? -3.453 -1.111 -0.620 1.00 94.38 120 ASP A CA 1
ATOM 1020 C C . ASP A 1 120 ? -4.247 -2.076 0.253 1.00 94.38 120 ASP A C 1
ATOM 1022 O O . ASP A 1 120 ? -4.071 -3.289 0.182 1.00 94.38 120 ASP A O 1
ATOM 1026 N N . ILE A 1 121 ? -5.096 -1.513 1.109 1.00 91.69 121 ILE A N 1
ATOM 1027 C CA . ILE A 1 121 ? -6.016 -2.271 1.951 1.00 91.69 121 ILE A CA 1
ATOM 1028 C C . ILE A 1 121 ? -7.423 -1.727 1.742 1.00 91.69 121 ILE A C 1
ATOM 1030 O O . ILE A 1 121 ? -7.636 -0.515 1.734 1.00 91.69 121 ILE A O 1
ATOM 1034 N N . ALA A 1 122 ? -8.380 -2.632 1.562 1.00 89.44 122 ALA A N 1
ATOM 1035 C CA . ALA A 1 122 ? -9.789 -2.284 1.518 1.00 89.44 122 ALA A CA 1
ATOM 1036 C C . ALA A 1 122 ? -10.304 -2.219 2.957 1.00 89.44 122 ALA A C 1
ATOM 1038 O O . ALA A 1 122 ? -10.376 -3.244 3.634 1.00 89.44 122 ALA A O 1
ATOM 1039 N N . ILE A 1 123 ? -10.611 -1.013 3.428 1.00 91.69 123 ILE A N 1
ATOM 1040 C CA . ILE A 1 123 ? -11.244 -0.792 4.727 1.00 91.69 123 ILE A CA 1
ATOM 1041 C C . ILE A 1 123 ? -12.560 -0.083 4.473 1.00 91.69 123 ILE A C 1
ATOM 1043 O O . ILE A 1 123 ? -12.588 0.936 3.789 1.00 91.69 123 ILE A O 1
ATOM 1047 N N . ASP A 1 124 ? -13.622 -0.623 5.053 1.00 91.19 124 ASP A N 1
ATOM 1048 C CA . ASP A 1 124 ? -14.926 0.015 5.080 1.00 91.19 124 ASP A CA 1
ATOM 1049 C C . ASP A 1 124 ? -15.137 0.703 6.432 1.00 91.19 124 ASP A C 1
ATOM 1051 O O . ASP A 1 124 ? -15.123 0.059 7.488 1.00 91.19 124 ASP A O 1
ATOM 1055 N N . THR A 1 125 ? -15.285 2.025 6.386 1.00 94.12 125 THR A N 1
ATOM 1056 C CA . THR A 1 125 ? -15.643 2.881 7.523 1.00 94.12 125 THR A CA 1
ATOM 1057 C C . THR A 1 125 ? -16.952 3.636 7.295 1.00 94.12 125 THR A C 1
ATOM 1059 O O . THR A 1 125 ? -17.278 4.511 8.091 1.00 94.12 125 THR A O 1
ATOM 1062 N N . SER A 1 126 ? -17.718 3.297 6.250 1.00 94.06 126 SER A N 1
ATOM 1063 C CA . SER A 1 126 ? -18.930 4.033 5.845 1.00 94.06 126 SER A CA 1
ATOM 1064 C C . SER A 1 126 ? -20.019 4.074 6.925 1.00 94.06 126 SER A C 1
ATOM 1066 O O . SER A 1 126 ? -20.790 5.027 7.005 1.00 94.06 126 SER A O 1
ATOM 1068 N N . ASP A 1 127 ? -20.038 3.070 7.799 1.00 94.69 127 ASP A N 1
ATOM 1069 C CA . ASP A 1 127 ? -20.966 2.948 8.923 1.00 94.69 127 ASP A CA 1
ATOM 1070 C C . ASP A 1 127 ? -20.634 3.846 10.131 1.00 94.69 127 ASP A C 1
ATOM 1072 O O . ASP A 1 127 ? -21.394 3.871 11.107 1.00 94.69 127 ASP A O 1
ATOM 1076 N N . PHE A 1 128 ? -19.495 4.545 10.119 1.00 96.94 128 PHE A N 1
ATOM 1077 C CA . PHE A 1 128 ? -18.983 5.266 11.283 1.00 96.94 128 PHE A CA 1
ATOM 1078 C C . PHE A 1 128 ? -18.803 6.755 11.019 1.00 96.94 128 PHE A C 1
ATOM 1080 O O . PHE A 1 128 ? -18.267 7.176 9.998 1.00 96.94 128 PHE A O 1
ATOM 1087 N N . LYS A 1 129 ? -19.132 7.567 12.026 1.00 96.75 129 LYS A N 1
ATOM 1088 C CA . LYS A 1 129 ? -18.599 8.928 12.114 1.00 96.75 129 LYS A CA 1
ATOM 1089 C C . LYS A 1 129 ? -17.159 8.849 12.617 1.00 96.75 129 LYS A C 1
ATOM 1091 O O . LYS A 1 129 ? -16.906 8.271 13.675 1.00 96.75 129 LYS A O 1
ATOM 1096 N N . ILE A 1 130 ? -16.238 9.470 11.888 1.00 97.19 130 ILE A N 1
ATOM 1097 C CA . ILE A 1 130 ? -14.808 9.453 12.195 1.00 97.19 130 ILE A CA 1
ATOM 1098 C C . ILE A 1 130 ? -14.400 10.781 12.831 1.00 97.19 130 ILE A C 1
ATOM 1100 O O . ILE A 1 130 ? -14.696 11.855 12.311 1.00 97.19 130 ILE A O 1
ATOM 1104 N N . GLU A 1 131 ? -13.699 10.716 13.961 1.00 96.38 131 GLU A N 1
ATOM 1105 C CA . GLU A 1 131 ? -13.027 11.868 14.560 1.00 96.38 131 GLU A CA 1
ATOM 1106 C C . GLU A 1 131 ? -11.516 11.625 14.620 1.00 96.38 131 GLU A C 1
ATOM 1108 O O . GLU A 1 131 ? -11.036 10.620 15.154 1.00 96.38 131 GLU A O 1
ATOM 1113 N N . LEU A 1 132 ? -10.754 12.555 14.039 1.00 96.19 132 LEU A N 1
ATOM 1114 C CA . LEU A 1 132 ? -9.305 12.445 13.904 1.00 96.19 132 LEU A CA 1
ATOM 1115 C C . LEU A 1 132 ? -8.595 13.217 15.015 1.00 96.19 132 LEU A C 1
ATOM 1117 O O . LEU A 1 132 ? -8.771 14.426 15.166 1.00 96.19 132 LEU A O 1
ATOM 1121 N N . TYR A 1 133 ? -7.698 12.539 15.727 1.00 94.62 133 TYR A N 1
ATOM 1122 C CA . TYR A 1 133 ? -6.828 13.147 16.728 1.00 94.62 133 TYR A CA 1
ATOM 1123 C C . TYR A 1 133 ? -5.359 13.004 16.329 1.00 94.62 133 TYR A C 1
ATOM 1125 O O . TYR A 1 133 ? -4.969 12.228 15.459 1.00 94.62 133 TYR A O 1
ATOM 1133 N N . LYS A 1 134 ? -4.481 13.761 16.998 1.00 89.19 134 LYS A N 1
ATOM 1134 C CA . LYS A 1 134 ? -3.041 13.768 16.683 1.00 89.19 134 LYS A CA 1
ATOM 1135 C C . LYS A 1 134 ? -2.376 12.388 16.820 1.00 89.19 134 LYS A C 1
ATOM 1137 O O . LYS A 1 134 ? -1.372 12.136 16.155 1.00 89.19 134 LYS A O 1
ATOM 1142 N N . LYS A 1 135 ? -2.868 11.537 17.728 1.00 89.06 135 LYS A N 1
ATOM 1143 C CA . LYS A 1 135 ? -2.234 10.259 18.106 1.00 89.06 135 LYS A CA 1
ATOM 1144 C C . LYS A 1 135 ? -3.127 9.030 17.904 1.00 89.06 135 LYS A C 1
ATOM 1146 O O . LYS A 1 135 ? -2.632 7.919 18.077 1.00 89.06 135 LYS A O 1
ATOM 1151 N N . HIS A 1 136 ? -4.405 9.221 17.601 1.00 95.31 136 HIS A N 1
ATOM 1152 C CA . HIS A 1 136 ? -5.417 8.170 17.519 1.00 95.31 136 HIS A CA 1
ATOM 1153 C C . HIS A 1 136 ? -6.594 8.655 16.669 1.00 95.31 136 HIS A C 1
ATOM 1155 O O . HIS A 1 136 ? -6.663 9.837 16.331 1.00 95.31 136 HIS A O 1
ATOM 1161 N N . ILE A 1 137 ? -7.511 7.753 16.341 1.00 97.06 137 ILE A N 1
ATOM 1162 C CA . ILE A 1 137 ? -8.821 8.105 15.792 1.00 97.06 137 ILE A CA 1
ATOM 1163 C C . ILE A 1 137 ? -9.917 7.527 16.674 1.00 97.06 137 ILE A C 1
ATOM 1165 O O . ILE A 1 137 ? -9.673 6.598 17.452 1.00 97.06 137 ILE A O 1
ATOM 1169 N N . GLU A 1 138 ? -11.119 8.062 16.524 1.00 97.81 138 GLU A N 1
ATOM 1170 C CA . GLU A 1 138 ? -12.318 7.552 17.170 1.00 97.81 138 GLU A CA 1
ATOM 1171 C C . GLU A 1 138 ? -13.396 7.303 16.122 1.00 97.81 138 GLU A C 1
ATOM 1173 O O . GLU A 1 138 ? -13.738 8.192 15.344 1.00 97.81 138 GLU A O 1
ATOM 1178 N N . LEU A 1 139 ? -13.922 6.080 16.110 1.00 97.94 139 LEU A N 1
ATOM 1179 C CA . LEU A 1 139 ? -15.086 5.708 15.311 1.00 97.94 139 LEU A CA 1
ATOM 1180 C C . LEU A 1 139 ? -16.315 5.724 16.209 1.00 97.94 139 LEU A C 1
ATOM 1182 O O . LEU A 1 139 ? -16.299 5.080 17.256 1.00 97.94 139 LEU A O 1
ATOM 1186 N N . TYR A 1 140 ? -17.369 6.416 15.793 1.00 98.12 140 TYR A N 1
ATOM 1187 C CA . TYR A 1 140 ? -18.659 6.474 16.478 1.00 98.12 140 TYR A CA 1
ATOM 1188 C C . TYR A 1 140 ? -19.737 5.803 15.626 1.00 98.12 140 TYR A C 1
ATOM 1190 O O . TYR A 1 140 ? -19.803 6.040 14.421 1.00 98.12 140 TYR A O 1
ATOM 1198 N N . GLY A 1 141 ? -20.594 4.988 16.243 1.00 97.12 141 GLY A N 1
ATOM 1199 C CA . GLY A 1 141 ? -21.661 4.272 15.539 1.00 97.12 141 GLY A CA 1
ATOM 1200 C C . GLY A 1 141 ? -22.349 3.216 16.402 1.00 97.12 141 GLY A C 1
ATOM 1201 O O . GLY A 1 141 ? -22.253 3.238 17.631 1.00 97.12 141 GLY A O 1
ATOM 1202 N N . GLU A 1 142 ? -23.042 2.278 15.755 1.00 97.81 142 GLU A N 1
ATOM 1203 C CA . GLU A 1 142 ? -23.694 1.148 16.427 1.00 97.81 142 GLU A CA 1
ATOM 1204 C C . GLU A 1 142 ? -22.665 0.238 17.112 1.00 97.81 142 GLU A C 1
ATOM 1206 O O . GLU A 1 142 ? -21.614 -0.090 16.550 1.00 97.81 142 GLU A O 1
ATOM 1211 N N . LYS A 1 143 ? -22.977 -0.207 18.334 1.00 98.12 143 LYS A N 1
ATOM 1212 C CA . LYS A 1 143 ? -22.070 -1.019 19.156 1.00 98.12 143 LYS A CA 1
ATOM 1213 C C . LYS A 1 143 ? -21.648 -2.297 18.439 1.00 98.12 143 LYS A C 1
ATOM 1215 O O . LYS A 1 143 ? -20.477 -2.665 18.470 1.00 98.12 143 LYS A O 1
ATOM 1220 N N . GLU A 1 144 ? -22.597 -2.970 17.800 1.00 97.88 144 GLU A N 1
ATOM 1221 C CA . GLU A 1 144 ? -22.414 -4.247 17.117 1.00 97.88 144 GLU A CA 1
ATOM 1222 C C . GLU A 1 144 ? -21.474 -4.099 15.917 1.00 97.88 144 GLU A C 1
ATOM 1224 O O . GLU A 1 144 ? -20.575 -4.927 15.740 1.00 97.88 144 GLU A O 1
ATOM 1229 N N . LYS A 1 145 ? -21.623 -3.011 15.150 1.00 98.12 145 LYS A N 1
ATOM 1230 C CA . LYS A 1 145 ? -20.754 -2.674 14.016 1.00 98.12 145 LYS A CA 1
ATOM 1231 C C . LYS A 1 145 ? -19.339 -2.326 14.473 1.00 98.12 145 LYS A C 1
ATOM 1233 O O . LYS A 1 145 ? -18.373 -2.843 13.916 1.00 98.12 145 LYS A O 1
ATOM 1238 N N . LEU A 1 146 ? -19.198 -1.537 15.541 1.00 98.31 146 LEU A N 1
ATOM 1239 C CA . LEU A 1 146 ? -17.893 -1.220 16.140 1.00 98.31 146 LEU A CA 1
ATOM 1240 C C . LEU A 1 146 ? -17.189 -2.478 16.672 1.00 98.31 146 LEU A C 1
ATOM 1242 O O . LEU A 1 146 ? -15.987 -2.659 16.481 1.00 98.31 146 LEU A O 1
ATOM 1246 N N . GLU A 1 147 ? -17.932 -3.378 17.316 1.00 98.19 147 GLU A N 1
ATOM 1247 C CA . GLU A 1 147 ? -17.423 -4.664 17.801 1.00 98.19 147 GLU A CA 1
ATOM 1248 C C . GLU A 1 147 ? -17.010 -5.595 16.650 1.00 98.19 147 GLU A C 1
ATOM 1250 O O . GLU A 1 147 ? -15.993 -6.287 16.747 1.00 98.19 147 GLU A O 1
ATOM 1255 N N . ALA A 1 148 ? -17.758 -5.601 15.543 1.00 97.69 148 ALA A N 1
ATOM 1256 C CA . ALA A 1 148 ? -17.383 -6.323 14.331 1.00 97.69 148 ALA A CA 1
ATOM 1257 C C . ALA A 1 148 ? -16.096 -5.753 13.719 1.00 97.69 148 ALA A C 1
ATOM 1259 O O . ALA A 1 148 ? -15.151 -6.512 13.504 1.00 97.69 148 ALA A O 1
ATOM 1260 N N . PHE A 1 149 ? -16.011 -4.431 13.545 1.00 97.75 149 PHE A N 1
ATOM 1261 C CA . PHE A 1 149 ? -14.814 -3.744 13.054 1.00 97.75 149 PHE A CA 1
ATOM 1262 C C . PHE A 1 149 ? -13.588 -4.060 13.921 1.00 97.75 149 PHE A C 1
ATOM 1264 O O . PHE A 1 149 ? -12.547 -4.481 13.411 1.00 97.75 149 PHE A O 1
ATOM 1271 N N . ARG A 1 150 ? -13.729 -3.962 15.252 1.00 97.25 150 ARG A N 1
ATOM 1272 C CA . ARG A 1 150 ? -12.675 -4.323 16.212 1.00 97.25 150 ARG A CA 1
ATOM 1273 C C . ARG A 1 150 ? -12.154 -5.739 15.978 1.00 97.25 150 ARG A C 1
ATOM 1275 O O . ARG A 1 150 ? -10.941 -5.943 15.966 1.00 97.25 150 ARG A O 1
ATOM 1282 N N . ARG A 1 151 ? -13.053 -6.718 15.821 1.00 96.69 151 ARG A N 1
ATOM 1283 C CA . ARG A 1 151 ? -12.690 -8.129 15.607 1.00 96.69 151 ARG A CA 1
ATOM 1284 C C . ARG A 1 151 ? -12.003 -8.343 14.262 1.00 96.69 151 ARG A C 1
ATOM 1286 O O . ARG A 1 151 ? -10.946 -8.969 14.242 1.00 96.69 151 ARG A O 1
ATOM 1293 N N . THR A 1 152 ? -12.547 -7.785 13.180 1.00 95.56 152 THR A N 1
ATOM 1294 C CA . THR A 1 152 ? -11.987 -7.897 11.822 1.00 95.56 152 THR A CA 1
ATOM 1295 C C . THR A 1 152 ? -10.528 -7.455 11.777 1.00 95.56 152 THR A C 1
ATOM 1297 O O . THR A 1 152 ? -9.684 -8.161 11.232 1.00 95.56 152 THR A O 1
ATOM 1300 N N . TYR A 1 153 ? -10.206 -6.334 12.425 1.00 95.62 153 TYR A N 1
ATOM 1301 C CA . TYR A 1 153 ? -8.850 -5.780 12.432 1.00 95.62 153 TYR A CA 1
ATOM 1302 C C . TYR A 1 153 ? -8.036 -6.135 13.684 1.00 95.62 153 TYR A C 1
ATOM 1304 O O . TYR A 1 153 ? -6.932 -5.622 13.876 1.00 95.62 153 TYR A O 1
ATOM 1312 N N . SER A 1 154 ? -8.550 -7.032 14.535 1.00 94.81 154 SER A N 1
ATOM 1313 C CA . SER A 1 154 ? -7.900 -7.477 15.777 1.00 94.81 154 SER A CA 1
ATOM 1314 C C . SER A 1 154 ? -7.418 -6.317 16.664 1.00 94.81 154 SER A C 1
ATOM 1316 O O . SER A 1 154 ? -6.309 -6.348 17.206 1.00 94.81 154 SER A O 1
ATOM 1318 N N . LEU A 1 155 ? -8.230 -5.265 16.789 1.00 95.81 155 LEU A N 1
ATOM 1319 C CA . LEU A 1 155 ? -7.922 -4.091 17.610 1.00 95.81 155 LEU A CA 1
ATOM 1320 C C . LEU A 1 155 ? -7.998 -4.445 19.101 1.00 95.81 155 LEU A C 1
ATOM 1322 O O . LEU A 1 155 ? -8.849 -5.232 19.524 1.00 95.81 155 LEU A O 1
ATOM 1326 N N . LYS A 1 156 ? -7.075 -3.899 19.900 1.00 93.81 156 LYS A N 1
ATOM 1327 C CA . LYS A 1 156 ? -6.947 -4.246 21.330 1.00 93.81 156 LYS A CA 1
ATOM 1328 C C . LYS A 1 156 ? -7.900 -3.438 22.207 1.00 93.81 156 LYS A C 1
ATOM 1330 O O . LYS A 1 156 ? -8.234 -3.849 23.318 1.00 93.81 156 LYS A O 1
ATOM 1335 N N . GLU A 1 157 ? -8.290 -2.271 21.725 1.00 95.69 157 GLU A N 1
ATOM 1336 C CA . GLU A 1 157 ? -9.122 -1.302 22.409 1.00 95.69 157 GLU A CA 1
ATOM 1337 C C . GLU A 1 157 ? -10.580 -1.768 22.456 1.00 95.69 157 GLU A C 1
ATOM 1339 O O . GLU A 1 157 ? -11.074 -2.444 21.558 1.00 95.69 157 GLU A O 1
ATOM 1344 N N . ARG A 1 158 ? -11.283 -1.447 23.543 1.00 96.69 158 ARG A N 1
ATOM 1345 C CA . ARG A 1 158 ? -12.678 -1.862 23.736 1.00 96.69 158 ARG A CA 1
ATOM 1346 C C . ARG A 1 158 ? -13.635 -0.814 23.177 1.00 96.69 158 ARG A C 1
ATOM 1348 O O . ARG A 1 158 ? -13.305 0.366 23.135 1.00 96.69 158 ARG A O 1
ATOM 1355 N N . VAL A 1 159 ? -14.835 -1.262 22.809 1.00 98.06 159 VAL A N 1
ATOM 1356 C CA . VAL A 1 159 ? -15.946 -0.367 22.483 1.00 98.06 159 VAL A CA 1
ATOM 1357 C C . VAL A 1 159 ? -16.531 0.169 23.786 1.00 98.06 159 VAL A C 1
ATOM 1359 O O . VAL A 1 159 ? -16.868 -0.608 24.684 1.00 98.06 159 VAL A O 1
ATOM 1362 N N . TYR A 1 160 ? -16.654 1.489 23.888 1.00 97.12 160 TYR A N 1
ATOM 1363 C CA . TYR A 1 160 ? -17.171 2.176 25.069 1.00 97.12 160 TYR A CA 1
ATOM 1364 C C . TYR A 1 160 ? -18.335 3.088 24.710 1.00 97.12 160 TYR A C 1
ATOM 1366 O O . TYR A 1 160 ? -18.418 3.617 23.607 1.00 97.12 160 TYR A O 1
ATOM 1374 N N . PHE A 1 161 ? -19.241 3.288 25.661 1.00 97.25 161 PHE A N 1
ATOM 1375 C CA . PHE A 1 161 ? -20.299 4.279 25.528 1.00 97.25 161 PHE A CA 1
ATOM 1376 C C . PHE A 1 161 ? -19.793 5.640 26.020 1.00 97.25 161 PHE A C 1
ATOM 1378 O O . PHE A 1 161 ? -19.448 5.774 27.195 1.00 97.25 161 PHE A O 1
ATOM 1385 N N . GLU A 1 162 ? -19.735 6.629 25.130 1.00 94.06 162 GLU A N 1
ATOM 1386 C CA . GLU A 1 162 ? -19.394 8.015 25.456 1.00 94.06 162 GLU A CA 1
ATOM 1387 C C . GLU A 1 162 ? -20.659 8.750 25.909 1.00 94.06 162 GLU A C 1
ATOM 1389 O O . GLU A 1 162 ? -21.546 9.055 25.107 1.00 94.06 162 GLU A O 1
ATOM 1394 N N . LYS A 1 163 ? -20.746 9.028 27.215 1.00 93.25 163 LYS A N 1
ATOM 1395 C CA . LYS A 1 163 ? -21.935 9.615 27.846 1.00 93.25 163 LYS A CA 1
ATOM 1396 C C . LYS A 1 163 ? -22.248 11.007 27.311 1.00 93.25 163 LYS A C 1
ATOM 1398 O O . LYS A 1 163 ? -23.417 11.313 27.104 1.00 93.25 163 LYS A O 1
ATOM 1403 N N . TYR A 1 164 ? -21.233 11.836 27.068 1.00 92.69 164 TYR A N 1
ATOM 1404 C CA . TYR A 1 164 ? -21.444 13.220 26.632 1.00 92.69 164 TYR A CA 1
ATOM 1405 C C . TYR A 1 164 ? -21.940 13.316 25.188 1.00 92.69 164 TYR A C 1
ATOM 1407 O O . TYR A 1 164 ? -22.603 14.285 24.829 1.00 92.69 164 TYR A O 1
ATOM 1415 N N . LYS A 1 165 ? -21.651 12.301 24.367 1.00 92.25 165 LYS A N 1
ATOM 1416 C CA . LYS A 1 165 ? -22.103 12.207 22.972 1.00 92.25 165 LYS A CA 1
ATOM 1417 C C . LYS A 1 165 ? -23.283 11.252 22.784 1.00 92.25 165 LYS A C 1
ATOM 1419 O O . LYS A 1 165 ? -23.763 11.117 21.665 1.00 92.25 165 LYS A O 1
ATOM 1424 N N . ASN A 1 166 ? -23.732 10.592 23.856 1.00 94.62 166 ASN A N 1
ATOM 1425 C CA . ASN A 1 166 ? -24.794 9.587 23.841 1.00 94.62 166 ASN A CA 1
ATOM 1426 C C . ASN A 1 166 ? -24.603 8.529 22.729 1.00 94.62 166 ASN A C 1
ATOM 1428 O O . ASN A 1 166 ? -25.547 8.176 22.027 1.00 94.62 166 ASN A O 1
ATOM 1432 N N . SER A 1 167 ? -23.365 8.056 22.533 1.00 96.88 167 SER A N 1
ATOM 1433 C CA . SER A 1 167 ? -22.997 7.160 21.428 1.00 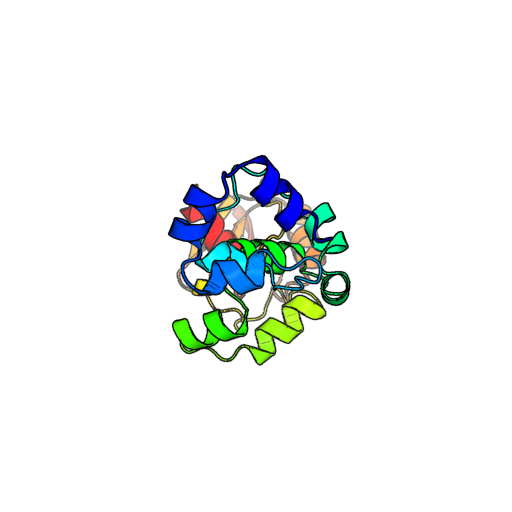96.88 167 SER A CA 1
ATOM 1434 C C . SER A 1 167 ? -21.938 6.150 21.852 1.00 96.88 167 SER A C 1
ATOM 1436 O O . SER A 1 167 ? -21.072 6.445 22.676 1.00 96.88 167 SER A O 1
ATOM 1438 N N . TYR A 1 168 ? -21.954 4.964 21.242 1.00 98.44 168 TYR A N 1
ATOM 1439 C CA . TYR A 1 168 ? -20.810 4.060 21.315 1.00 98.44 168 TYR A CA 1
ATOM 1440 C C . TYR A 1 168 ? -19.666 4.580 20.450 1.00 98.44 168 TYR A C 1
ATOM 1442 O O . TYR A 1 168 ? -19.893 5.223 19.421 1.00 98.44 168 TYR A O 1
ATOM 1450 N N . HIS A 1 169 ? -18.442 4.301 20.891 1.00 98.25 169 HIS A N 1
ATOM 1451 C CA . HIS A 1 169 ? -17.228 4.640 20.174 1.00 98.25 169 HIS A CA 1
ATOM 1452 C C . HIS A 1 169 ? -16.129 3.590 20.359 1.00 98.25 169 HIS A C 1
ATOM 1454 O O . HIS A 1 169 ? -16.107 2.842 21.343 1.00 98.25 169 HIS A O 1
ATOM 1460 N N . LEU A 1 170 ? -15.206 3.559 19.401 1.00 98.31 170 LEU A N 1
ATOM 1461 C CA . LEU A 1 170 ? -13.964 2.796 19.430 1.00 98.31 170 LEU A CA 1
ATOM 1462 C C . LEU A 1 170 ? -12.797 3.749 19.162 1.00 98.31 170 LEU A C 1
ATOM 1464 O O . LEU A 1 170 ? -12.601 4.197 18.032 1.00 98.31 170 LEU A O 1
ATOM 1468 N N . ALA A 1 171 ? -12.025 4.046 20.205 1.00 97.50 171 ALA A N 1
ATOM 1469 C CA . ALA A 1 171 ? -10.804 4.839 20.115 1.00 97.50 171 ALA A CA 1
ATOM 1470 C C . ALA A 1 171 ? -9.593 3.918 19.935 1.00 97.50 171 ALA A C 1
ATOM 1472 O O . ALA A 1 171 ? -9.393 3.023 20.754 1.00 97.50 171 ALA A O 1
ATOM 1473 N N . PHE A 1 172 ? -8.772 4.121 18.901 1.00 97.31 172 PHE A N 1
ATOM 1474 C CA . PHE A 1 172 ? -7.582 3.292 18.659 1.00 97.31 172 PHE A CA 1
ATOM 1475 C C . PHE A 1 172 ? -6.472 4.037 17.913 1.00 97.31 172 PHE A C 1
ATOM 1477 O O . PHE A 1 172 ? -6.682 5.068 17.271 1.00 97.31 172 PHE A O 1
ATOM 1484 N N . LYS A 1 173 ? -5.252 3.502 18.011 1.00 95.81 173 LYS A N 1
ATOM 1485 C CA . LYS A 1 173 ? -4.036 4.048 17.391 1.00 95.81 173 LYS A CA 1
ATOM 1486 C C . LYS A 1 173 ? -3.247 2.967 16.653 1.00 95.81 173 LYS A C 1
ATOM 1488 O O . LYS A 1 173 ? -3.521 1.780 16.786 1.00 95.81 173 LYS A O 1
ATOM 1493 N N . GLY A 1 174 ? -2.202 3.385 15.945 1.00 94.88 174 GLY A N 1
ATOM 1494 C CA . GLY A 1 174 ? -1.329 2.496 15.180 1.00 94.88 174 GLY A CA 1
ATOM 1495 C C . GLY A 1 174 ? -1.623 2.557 13.688 1.00 94.88 174 GLY A C 1
ATOM 1496 O O . GLY A 1 174 ? -2.281 3.480 13.217 1.00 94.88 174 GLY A O 1
ATOM 1497 N N . PHE A 1 175 ? -1.118 1.573 12.954 1.00 95.25 175 PHE A N 1
ATOM 1498 C CA . PHE A 1 175 ? -1.108 1.547 11.498 1.00 95.25 175 PHE A CA 1
ATOM 1499 C C . PHE A 1 175 ? -2.493 1.744 10.884 1.00 95.25 175 PHE A C 1
ATOM 1501 O O . PHE A 1 175 ? -2.627 2.541 9.960 1.00 95.25 175 PHE A O 1
ATOM 1508 N N . LEU A 1 176 ? -3.523 1.072 11.408 1.00 96.44 176 LEU A N 1
ATOM 1509 C CA . LEU A 1 176 ? -4.879 1.223 10.881 1.00 96.44 176 LEU A CA 1
ATOM 1510 C C . LEU A 1 176 ? -5.403 2.648 11.065 1.00 96.44 176 LEU A C 1
ATOM 1512 O O . LEU A 1 176 ? -5.952 3.225 10.133 1.00 96.44 176 LEU A O 1
ATOM 1516 N N . ALA A 1 177 ? -5.192 3.229 12.248 1.00 96.31 177 ALA A N 1
ATOM 1517 C CA . ALA A 1 177 ? -5.601 4.598 12.539 1.00 96.31 177 ALA A CA 1
ATOM 1518 C C . ALA A 1 177 ? -4.850 5.610 11.659 1.00 96.31 177 ALA A C 1
ATOM 1520 O O . ALA A 1 177 ? -5.458 6.5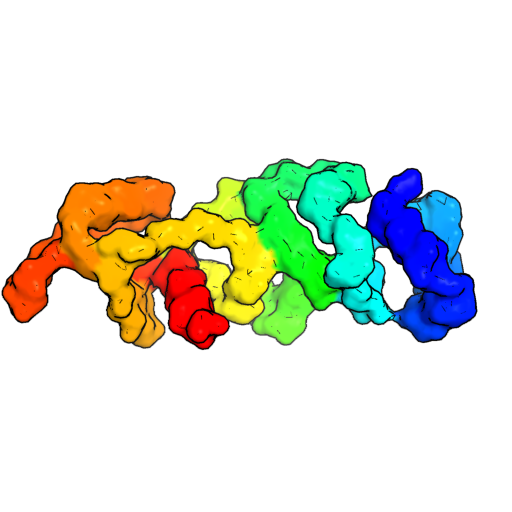39 11.129 1.00 96.31 177 ALA A O 1
ATOM 1521 N N . ASP A 1 178 ? -3.541 5.411 11.474 1.00 95.69 178 ASP A N 1
ATOM 1522 C CA . ASP A 1 178 ? -2.714 6.238 10.593 1.00 95.69 178 ASP A CA 1
ATOM 1523 C C . ASP A 1 178 ? -3.165 6.120 9.126 1.00 95.69 178 ASP A C 1
ATOM 1525 O O . ASP A 1 178 ? -3.210 7.130 8.427 1.00 95.69 178 ASP A O 1
ATOM 1529 N N . TYR A 1 179 ? -3.535 4.921 8.659 1.00 95.75 179 TYR A N 1
ATOM 1530 C CA . TYR A 1 179 ? -4.011 4.708 7.291 1.00 95.75 179 TYR A CA 1
ATOM 1531 C C . TYR A 1 179 ? -5.396 5.312 7.040 1.00 95.75 179 TYR A C 1
ATOM 1533 O O . TYR A 1 179 ? -5.568 6.006 6.042 1.00 95.75 179 TYR A O 1
ATOM 1541 N N . ILE A 1 180 ? -6.358 5.115 7.947 1.00 95.69 180 ILE A N 1
ATOM 1542 C CA . ILE A 1 180 ? -7.680 5.759 7.853 1.00 95.69 180 ILE A CA 1
ATOM 1543 C C . ILE A 1 180 ? -7.503 7.280 7.860 1.00 95.69 180 ILE A C 1
ATOM 1545 O O . ILE A 1 180 ? -7.990 7.960 6.969 1.00 95.69 180 ILE A O 1
ATOM 1549 N N . SER A 1 181 ? -6.691 7.813 8.780 1.00 94.62 181 SER A N 1
ATOM 1550 C CA . SER A 1 181 ? -6.383 9.251 8.820 1.00 94.62 181 SER A CA 1
ATOM 1551 C C . SER A 1 181 ? -5.736 9.771 7.536 1.00 94.62 181 SER A C 1
ATOM 1553 O O . SER A 1 181 ? -5.888 10.945 7.218 1.00 94.62 181 SER A O 1
ATOM 1555 N N . TYR A 1 182 ? -4.940 8.946 6.849 1.00 93.62 182 TYR A N 1
ATOM 1556 C CA . TYR A 1 182 ? -4.339 9.298 5.565 1.00 93.62 182 TYR A CA 1
ATOM 1557 C C . TYR A 1 182 ? -5.401 9.371 4.462 1.00 93.62 182 TYR A C 1
ATOM 1559 O O . TYR A 1 182 ? -5.385 10.321 3.689 1.00 93.62 182 TYR A O 1
ATOM 1567 N N . LYS A 1 183 ? -6.341 8.420 4.425 1.00 92.56 183 LYS A N 1
ATOM 1568 C CA . LYS A 1 183 ? -7.441 8.392 3.452 1.00 92.56 183 LYS A CA 1
ATOM 1569 C C . LYS A 1 183 ? -8.397 9.571 3.602 1.00 92.56 183 LYS A C 1
ATOM 1571 O O . LYS A 1 183 ? -8.592 10.289 2.634 1.00 92.56 183 LYS A O 1
ATOM 1576 N N . GLU A 1 184 ? -8.840 9.854 4.822 1.00 89.88 184 GLU A N 1
ATOM 1577 C CA . GLU A 1 184 ? -9.751 10.973 5.130 1.00 89.88 184 GLU A CA 1
ATOM 1578 C C . GLU A 1 184 ? -9.166 12.368 4.835 1.00 89.88 184 GLU A C 1
ATOM 1580 O O . GLU A 1 184 ? -9.872 13.365 4.911 1.00 89.88 184 GLU A O 1
ATOM 1585 N N . ARG A 1 185 ? -7.853 12.478 4.591 1.00 87.06 185 ARG A N 1
ATOM 1586 C CA . ARG A 1 185 ? -7.188 13.748 4.238 1.00 87.06 185 ARG A CA 1
ATOM 1587 C C . ARG A 1 185 ? -6.901 13.894 2.748 1.00 87.06 185 ARG A C 1
ATOM 1589 O O . ARG A 1 185 ? -6.507 14.979 2.330 1.00 87.06 185 ARG A O 1
ATOM 1596 N N . GLU A 1 186 ? -6.956 12.795 2.003 1.00 75.56 186 GLU A N 1
ATOM 1597 C CA . GLU A 1 186 ? -6.747 12.778 0.550 1.00 75.56 186 GLU A CA 1
ATOM 1598 C C . GLU A 1 186 ? -8.077 12.907 -0.215 1.00 75.56 186 GLU A C 1
ATOM 1600 O O . GLU A 1 186 ? -8.048 13.198 -1.410 1.00 75.56 186 GLU A O 1
ATOM 1605 N N . GLU A 1 187 ? -9.211 12.699 0.464 1.00 53.91 187 GLU A N 1
ATOM 1606 C CA . GLU A 1 187 ? -10.571 13.042 0.015 1.00 53.91 187 GLU A CA 1
ATOM 1607 C C . GLU A 1 187 ? -10.916 14.507 0.332 1.00 53.91 187 GLU A C 1
ATOM 1609 O O . GLU A 1 187 ? -11.546 15.154 -0.538 1.00 53.91 187 GLU A O 1
#

Sequence (187 aa):
MLIIKEKILEKYSILELKKIFGSWFLYFKRSDFKGELYNITSYLTINNLDYSLEEFKKDYPKLSNNKEIATIFKLYKSGFSLRTWGIKFNKDINHLKKQLKDGYIYNSTSIPKEFLKYVDIAIDTSDFKIELYKKHIELYGEKEKLEAFRRTYSLKERVYFEKYKNSYHLAFKGFLADYISYKEREE

Organism: Fusobacterium mortiferum (NCBI:txid850)

pLDDT: mean 94.91, std 4.19, range [53.91, 98.44]